Protein AF-R4WFC3-F1 (afdb_monomer_lite)

pLDDT: mean 73.86, std 23.55, range [26.69, 98.44]

Radius of gyration: 25.38 Å; chains: 1; bounding box: 61×67×55 Å

Organism: NCBI:txid758793

Structure (mmCIF, N/CA/C/O backbone):
data_AF-R4WFC3-F1
#
_entry.id   AF-R4WFC3-F1
#
loop_
_atom_site.group_PDB
_atom_site.id
_atom_site.type_symbol
_atom_site.label_atom_id
_atom_site.label_alt_id
_atom_site.label_comp_id
_atom_site.label_asym_id
_atom_site.label_entity_id
_atom_site.label_seq_id
_atom_site.pdbx_PDB_ins_code
_atom_site.Cartn_x
_atom_site.Cartn_y
_atom_site.Cartn_z
_atom_site.occupancy
_atom_site.B_iso_or_equiv
_atom_site.auth_seq_id
_atom_site.auth_comp_id
_atom_site.auth_asym_id
_atom_site.auth_atom_id
_atom_site.pdbx_PDB_model_num
ATOM 1 N N . MET A 1 1 ? -2.007 26.093 29.625 1.00 33.72 1 MET A N 1
ATOM 2 C CA . MET A 1 1 ? -0.984 26.808 28.826 1.00 33.72 1 MET A CA 1
ATOM 3 C C . MET A 1 1 ? 0.322 26.026 28.865 1.00 33.72 1 MET A C 1
ATOM 5 O O . MET A 1 1 ? 1.099 26.226 29.782 1.00 33.72 1 MET A O 1
ATOM 9 N N . ALA A 1 2 ? 0.517 25.096 27.930 1.00 33.19 2 ALA A N 1
ATOM 10 C CA . ALA A 1 2 ? 1.797 24.444 27.618 1.00 33.19 2 ALA A CA 1
ATOM 11 C C . ALA A 1 2 ? 1.547 23.443 26.477 1.00 33.19 2 ALA A C 1
ATOM 13 O O . ALA A 1 2 ? 1.536 22.239 26.691 1.00 33.19 2 ALA A O 1
ATOM 14 N N . VAL A 1 3 ? 1.249 23.937 25.275 1.00 29.72 3 VAL A N 1
ATOM 15 C CA . VAL A 1 3 ? 1.227 23.116 24.056 1.00 29.72 3 VAL A CA 1
ATOM 16 C C . VAL A 1 3 ? 1.756 24.002 22.938 1.00 29.72 3 VAL A C 1
ATOM 18 O O . VAL A 1 3 ? 1.180 25.053 22.673 1.00 29.72 3 VAL A O 1
ATOM 21 N N . GLY A 1 4 ? 2.869 23.611 22.318 1.00 32.56 4 GLY A N 1
ATOM 22 C CA . GLY A 1 4 ? 3.398 24.305 21.144 1.00 32.56 4 GLY A CA 1
ATOM 23 C C . GLY A 1 4 ? 4.902 24.538 21.176 1.00 32.56 4 GLY A C 1
ATOM 24 O O . GLY A 1 4 ? 5.338 25.683 21.192 1.00 32.56 4 GLY A O 1
ATOM 25 N N . LEU A 1 5 ? 5.708 23.472 21.151 1.00 27.25 5 LEU A N 1
ATOM 26 C CA . LEU A 1 5 ? 7.125 23.615 20.789 1.00 27.25 5 LEU A CA 1
ATOM 27 C C . LEU A 1 5 ? 7.702 22.484 19.921 1.00 27.25 5 LEU A C 1
ATOM 29 O O . LEU A 1 5 ? 8.875 22.541 19.568 1.00 27.25 5 LEU A O 1
ATOM 33 N N . GLU A 1 6 ? 6.900 21.499 19.510 1.00 30.98 6 GLU A N 1
ATOM 34 C CA . GLU A 1 6 ? 7.410 20.325 18.776 1.00 30.98 6 GLU A CA 1
ATOM 35 C C . GLU A 1 6 ? 7.304 20.430 17.247 1.00 30.98 6 GLU A C 1
ATOM 37 O O . GLU A 1 6 ? 7.954 19.682 16.526 1.00 30.98 6 GLU A O 1
ATOM 42 N N . LYS A 1 7 ? 6.585 21.421 16.704 1.00 31.05 7 LYS A N 1
ATOM 43 C CA . LYS A 1 7 ? 6.387 21.567 15.246 1.00 31.05 7 LYS A CA 1
ATOM 44 C C . LYS A 1 7 ? 7.553 22.204 14.469 1.00 31.05 7 LYS A C 1
ATOM 46 O O . LYS A 1 7 ? 7.355 22.637 13.339 1.00 31.05 7 LYS A O 1
ATOM 51 N N . LEU A 1 8 ? 8.760 22.296 15.030 1.00 29.53 8 LEU A N 1
ATOM 52 C CA . LEU A 1 8 ? 9.776 23.217 14.499 1.00 29.53 8 LEU A CA 1
ATOM 53 C C . LEU A 1 8 ? 10.938 22.630 13.694 1.00 29.53 8 LEU A C 1
ATOM 55 O O . LEU A 1 8 ? 11.799 23.402 13.279 1.00 29.53 8 LEU A O 1
ATOM 59 N N . MET A 1 9 ? 11.004 21.325 13.423 1.00 30.44 9 MET A N 1
ATOM 60 C CA . MET A 1 9 ? 12.142 20.782 12.666 1.00 30.44 9 MET A CA 1
ATOM 61 C C . MET A 1 9 ? 11.750 19.707 11.653 1.00 30.44 9 MET A C 1
ATOM 63 O O . MET A 1 9 ? 11.946 18.521 11.882 1.00 30.44 9 MET A O 1
ATOM 67 N N . ALA A 1 10 ? 11.271 20.152 10.490 1.00 31.97 10 ALA A N 1
ATOM 68 C CA . ALA A 1 10 ? 11.225 19.351 9.266 1.00 31.97 10 ALA A CA 1
ATOM 69 C C . ALA A 1 10 ? 11.366 20.243 8.015 1.00 31.97 10 ALA A C 1
ATOM 71 O O . ALA A 1 10 ? 10.469 20.312 7.188 1.00 31.97 10 ALA A O 1
ATOM 72 N N . VAL A 1 11 ? 12.482 20.971 7.893 1.00 31.23 11 VAL A N 1
ATOM 73 C CA . VAL A 1 11 ? 12.937 21.573 6.624 1.00 31.23 11 VAL A CA 1
ATOM 74 C C . VAL A 1 11 ? 14.466 21.510 6.627 1.00 31.23 11 VAL A C 1
ATOM 76 O O . VAL A 1 11 ? 15.094 22.030 7.551 1.00 31.23 11 VAL A O 1
ATOM 79 N N . ARG A 1 12 ? 15.079 20.825 5.655 1.00 35.44 12 ARG A N 1
ATOM 80 C CA . ARG A 1 12 ? 16.541 20.704 5.539 1.00 35.44 12 ARG A CA 1
ATOM 81 C C . ARG A 1 12 ? 16.980 21.005 4.111 1.00 35.44 12 ARG A C 1
ATOM 83 O O . ARG A 1 12 ? 16.767 20.178 3.238 1.00 35.44 12 ARG A O 1
ATOM 90 N N . ASP A 1 13 ? 17.683 22.120 3.943 1.00 30.19 13 ASP A N 1
ATOM 91 C CA . ASP A 1 13 ? 18.588 22.350 2.817 1.00 30.19 13 ASP A CA 1
ATOM 92 C C . ASP A 1 13 ? 20.016 22.420 3.366 1.00 30.19 13 ASP A C 1
ATOM 94 O O . ASP A 1 13 ? 20.302 23.168 4.306 1.00 30.19 13 ASP A O 1
ATOM 98 N N . PHE A 1 14 ? 20.916 21.611 2.806 1.00 30.41 14 PHE A N 1
ATOM 99 C CA . PHE A 1 14 ? 22.334 21.613 3.156 1.00 30.41 14 PHE A CA 1
ATOM 100 C C . PHE A 1 14 ? 23.126 22.337 2.074 1.00 30.41 14 PHE A C 1
ATOM 102 O O . PHE A 1 14 ? 23.016 22.016 0.894 1.00 30.41 14 PHE A O 1
ATOM 109 N N . THR A 1 15 ? 23.992 23.265 2.475 1.00 30.98 15 THR A N 1
ATOM 110 C CA . THR A 1 15 ? 25.021 23.812 1.586 1.00 30.98 15 THR A CA 1
ATOM 111 C C . THR A 1 15 ? 26.387 23.556 2.207 1.00 30.98 15 THR A C 1
ATOM 113 O O . THR A 1 15 ? 26.715 24.095 3.263 1.00 30.98 15 THR A O 1
ATOM 116 N N . LEU A 1 16 ? 27.174 22.693 1.564 1.00 26.69 16 LEU A N 1
ATOM 117 C CA . LEU A 1 16 ? 28.570 22.442 1.908 1.00 26.69 16 LEU A CA 1
ATOM 118 C C . LEU A 1 16 ? 29.436 23.533 1.272 1.00 26.69 16 LEU A C 1
ATOM 120 O O . LEU A 1 16 ? 29.589 23.574 0.056 1.00 26.69 16 LEU A O 1
ATOM 124 N N . CYS A 1 17 ? 30.031 24.396 2.093 1.00 29.53 17 CYS A N 1
ATOM 125 C CA . CYS A 1 17 ? 31.189 25.185 1.681 1.00 29.53 17 CYS A CA 1
ATOM 126 C C . CYS A 1 17 ? 32.449 24.542 2.264 1.00 29.53 17 CYS A C 1
ATOM 128 O O . CYS A 1 17 ? 32.475 24.186 3.442 1.00 29.53 17 CYS A O 1
ATOM 130 N N . GLY A 1 18 ? 33.472 24.369 1.423 1.00 32.25 18 GLY A N 1
ATOM 131 C CA . GLY A 1 18 ? 34.748 23.763 1.799 1.00 32.25 18 GLY A CA 1
ATOM 132 C C . GLY A 1 18 ? 35.385 24.464 3.003 1.00 32.25 18 GLY A C 1
ATOM 133 O O . GLY A 1 18 ? 35.312 25.684 3.128 1.00 32.25 18 GLY A O 1
ATOM 134 N N . VAL A 1 19 ? 36.022 23.658 3.858 1.00 36.91 19 VAL A N 1
ATOM 135 C CA . VAL A 1 19 ? 36.452 23.903 5.251 1.00 36.91 19 VAL A CA 1
ATOM 136 C C . VAL A 1 19 ? 35.336 23.614 6.258 1.00 36.91 19 VAL A C 1
ATOM 138 O O . VAL A 1 19 ? 34.316 24.289 6.245 1.00 36.91 19 VAL A O 1
ATOM 141 N N . ALA A 1 20 ? 35.559 22.623 7.140 1.00 38.53 20 ALA A N 1
ATOM 142 C CA . ALA A 1 20 ? 34.620 22.073 8.130 1.00 38.53 20 ALA A CA 1
ATOM 143 C C . ALA A 1 20 ? 33.911 23.149 8.979 1.00 38.53 20 ALA A C 1
ATOM 145 O O . ALA A 1 20 ? 34.290 23.456 10.109 1.00 38.53 20 ALA A O 1
ATOM 146 N N . ARG A 1 21 ? 32.871 23.750 8.404 1.00 41.62 21 ARG A N 1
ATOM 147 C CA . ARG A 1 21 ? 31.990 24.735 9.016 1.00 41.62 21 ARG A CA 1
ATOM 148 C C . ARG A 1 21 ? 30.575 24.312 8.688 1.00 41.62 21 ARG A C 1
ATOM 150 O O . ARG A 1 21 ? 30.138 24.395 7.545 1.00 41.62 21 ARG A O 1
ATOM 157 N N . TYR A 1 22 ? 29.853 23.889 9.713 1.00 42.72 22 TYR A N 1
ATOM 158 C CA . TYR A 1 22 ? 28.428 23.635 9.596 1.00 42.72 22 TYR A CA 1
ATOM 159 C C . TYR A 1 22 ? 27.701 24.939 9.927 1.00 42.72 22 TYR A C 1
ATOM 161 O O . TYR A 1 22 ? 27.743 25.416 11.066 1.00 42.72 22 TYR A O 1
ATOM 169 N N . SER A 1 23 ? 27.080 25.551 8.917 1.00 42.25 23 SER A N 1
ATOM 170 C CA . SER A 1 23 ? 26.147 26.659 9.121 1.00 42.25 23 SER A CA 1
ATOM 171 C C . SER A 1 23 ? 24.737 26.154 8.883 1.00 42.25 23 SER A C 1
ATOM 173 O O . SER A 1 23 ? 24.437 25.626 7.817 1.00 42.25 23 SER A O 1
ATOM 175 N N . PHE A 1 24 ? 23.879 26.323 9.882 1.00 52.53 24 PHE A N 1
ATOM 176 C CA . PHE A 1 24 ? 22.459 26.038 9.771 1.00 52.53 24 PHE A CA 1
ATOM 177 C C . PHE A 1 24 ? 21.681 27.349 9.788 1.00 52.53 24 PHE A C 1
ATOM 179 O O . PHE A 1 24 ? 21.943 28.237 10.608 1.00 52.53 24 PHE A O 1
ATOM 186 N N . SER A 1 25 ? 20.712 27.463 8.885 1.00 42.09 25 SER A N 1
ATOM 187 C CA . SER A 1 25 ? 19.732 28.538 8.890 1.00 42.09 25 SER A CA 1
ATOM 188 C C . SER A 1 25 ? 18.347 27.915 8.851 1.00 42.09 25 SER A C 1
ATOM 190 O O . SER A 1 25 ? 18.051 27.138 7.951 1.00 42.09 25 SER A O 1
ATOM 192 N N . THR A 1 26 ? 17.509 28.253 9.828 1.00 47.97 26 THR A N 1
ATOM 193 C CA . THR A 1 26 ? 16.095 27.868 9.820 1.00 47.97 26 THR A CA 1
ATOM 194 C C . THR A 1 26 ? 15.214 29.098 9.870 1.00 47.97 26 THR A C 1
ATOM 196 O O . THR A 1 26 ? 15.545 30.094 10.530 1.00 47.97 26 THR A O 1
ATOM 199 N N . ARG A 1 27 ? 14.091 29.024 9.155 1.00 42.22 27 ARG A N 1
ATOM 200 C CA . ARG A 1 27 ? 12.987 29.967 9.287 1.00 42.22 27 ARG A CA 1
ATOM 201 C C . ARG A 1 27 ? 12.001 29.368 10.272 1.00 42.22 27 ARG A C 1
ATOM 203 O O . ARG A 1 27 ? 11.447 28.300 10.038 1.00 42.22 27 ARG A O 1
ATOM 210 N N . ILE A 1 28 ? 11.811 30.063 11.381 1.00 48.41 28 ILE A N 1
ATOM 211 C CA . ILE A 1 28 ? 10.840 29.667 12.393 1.00 48.41 28 ILE A CA 1
ATOM 212 C C . ILE A 1 28 ? 9.463 30.173 11.955 1.00 48.41 28 ILE A C 1
ATOM 214 O O . ILE A 1 28 ? 9.345 31.324 11.529 1.00 48.41 28 ILE A O 1
ATOM 218 N N . ALA A 1 29 ? 8.448 29.306 12.029 1.00 35.97 29 ALA A N 1
ATOM 219 C CA . ALA A 1 29 ? 7.065 29.657 11.720 1.00 35.97 29 ALA A CA 1
ATOM 220 C C . ALA A 1 29 ? 6.595 30.858 12.571 1.00 35.97 29 ALA A C 1
ATOM 222 O O . ALA A 1 29 ? 7.018 30.992 13.724 1.00 35.97 29 ALA A O 1
ATOM 223 N N . PRO A 1 30 ? 5.749 31.743 12.017 1.00 37.53 30 PRO A N 1
ATOM 224 C CA . PRO A 1 30 ? 5.327 32.968 12.685 1.00 37.53 30 PRO A CA 1
ATOM 225 C C . PRO A 1 30 ? 4.577 32.662 13.987 1.00 37.53 30 PRO A C 1
ATOM 227 O O . PRO A 1 30 ? 3.681 31.820 14.030 1.00 37.53 30 PRO A O 1
ATOM 230 N N . PHE A 1 31 ? 4.929 33.391 15.042 1.00 37.31 31 PHE A N 1
ATOM 231 C CA . PHE A 1 31 ? 4.110 33.498 16.242 1.00 37.31 31 PHE A CA 1
ATOM 232 C C . PHE A 1 31 ? 3.053 34.576 15.985 1.00 37.31 31 PHE A C 1
ATOM 234 O O . PHE A 1 31 ? 3.408 35.721 15.708 1.00 37.31 31 PHE A O 1
ATOM 241 N N . VAL A 1 32 ? 1.770 34.212 16.022 1.00 35.44 32 VAL A N 1
ATOM 242 C CA . VAL A 1 32 ? 0.672 35.173 15.864 1.00 35.44 32 VAL A CA 1
ATOM 243 C C . VAL A 1 32 ? 0.397 35.805 17.224 1.00 35.44 32 VAL A C 1
ATOM 245 O O . VAL A 1 32 ? -0.304 35.237 18.056 1.00 35.44 32 VAL A O 1
ATOM 248 N N . ALA A 1 33 ? 0.968 36.982 17.438 1.00 39.88 33 ALA A N 1
ATOM 249 C CA . ALA A 1 33 ? 0.464 37.960 18.389 1.00 39.88 33 ALA A CA 1
ATOM 250 C C . ALA A 1 33 ? 0.312 39.269 17.605 1.00 39.88 33 ALA A C 1
ATOM 252 O O . ALA A 1 33 ? 1.299 39.773 17.079 1.00 39.88 33 ALA A O 1
ATOM 253 N N . ASP A 1 34 ? -0.931 39.732 17.458 1.00 39.66 34 ASP A N 1
ATOM 254 C CA . ASP A 1 34 ? -1.349 40.944 16.736 1.00 39.66 34 ASP A CA 1
ATOM 255 C C . ASP A 1 34 ? -1.007 41.022 15.240 1.00 39.66 34 ASP A C 1
ATOM 257 O O . ASP A 1 34 ? -0.006 41.612 14.844 1.00 39.66 34 ASP A O 1
ATOM 261 N N . THR A 1 35 ? -1.895 40.445 14.411 1.00 38.72 35 THR A N 1
ATOM 262 C CA . THR A 1 35 ? -2.184 40.717 12.971 1.00 38.72 35 THR A CA 1
ATOM 263 C C . THR A 1 35 ? -1.034 41.023 11.992 1.00 38.72 35 THR A C 1
ATOM 265 O O . THR A 1 35 ? -1.283 41.385 10.845 1.00 38.72 35 THR A O 1
ATOM 268 N N . THR A 1 36 ? 0.221 40.800 12.368 1.00 36.53 36 THR A N 1
ATOM 269 C CA . THR A 1 36 ? 1.403 41.149 11.581 1.00 36.53 36 THR A CA 1
ATOM 270 C C . THR A 1 36 ? 2.365 39.969 11.601 1.00 36.53 36 THR A C 1
ATOM 272 O O . THR A 1 36 ? 2.916 39.608 12.641 1.00 36.53 36 THR A O 1
ATOM 275 N N . LEU A 1 37 ? 2.570 39.325 10.448 1.00 37.50 37 LEU A N 1
ATOM 276 C CA . LEU A 1 37 ? 3.525 38.223 10.344 1.00 37.50 37 LEU A CA 1
ATOM 277 C C . LEU A 1 37 ? 4.961 38.753 10.401 1.00 37.50 37 LEU A C 1
ATOM 279 O O . LEU A 1 37 ? 5.448 39.389 9.464 1.00 37.50 37 LEU A O 1
ATOM 283 N N . HIS A 1 38 ? 5.678 38.409 11.467 1.00 44.34 38 HIS A N 1
ATOM 284 C CA . HIS A 1 38 ? 7.123 38.589 11.543 1.00 44.34 38 HIS A CA 1
ATOM 285 C C . HIS A 1 38 ? 7.837 37.254 11.323 1.00 44.34 38 HIS A C 1
ATOM 287 O O . HIS A 1 38 ? 7.629 36.289 12.056 1.00 44.34 38 HIS A O 1
ATOM 293 N N . TYR A 1 39 ? 8.717 37.211 10.322 1.00 41.94 39 TYR A N 1
ATOM 294 C CA . TYR A 1 39 ? 9.610 36.080 10.087 1.00 41.94 39 TYR A CA 1
ATOM 295 C C . TYR A 1 39 ? 10.965 36.333 10.745 1.00 41.94 39 TYR A C 1
ATOM 297 O O . TYR A 1 39 ? 11.533 37.422 10.624 1.00 41.94 39 TYR A O 1
ATOM 305 N N . PHE A 1 40 ? 11.515 35.303 11.387 1.00 51.12 40 PHE A N 1
ATOM 306 C CA . PHE A 1 40 ? 12.854 35.340 11.965 1.00 51.12 40 PHE A CA 1
ATOM 307 C C . PHE A 1 40 ? 13.758 34.324 11.278 1.00 51.12 40 PHE A C 1
ATOM 309 O O . PHE A 1 40 ? 13.357 33.194 10.996 1.00 51.12 40 PHE A O 1
ATOM 316 N N . VAL A 1 41 ? 15.003 34.736 11.042 1.00 51.22 41 VAL A N 1
ATOM 317 C CA . VAL A 1 41 ? 16.069 33.856 10.569 1.00 51.22 41 VAL A CA 1
ATOM 318 C C . VAL A 1 41 ? 17.062 33.699 11.708 1.00 51.22 41 VAL A C 1
ATOM 320 O O . VAL A 1 41 ? 17.716 34.666 12.108 1.00 51.22 41 VAL A O 1
ATOM 323 N N . ILE A 1 42 ? 17.165 32.483 12.238 1.00 52.69 42 ILE A N 1
ATOM 324 C CA . ILE A 1 42 ? 18.200 32.137 13.211 1.00 52.69 42 ILE A CA 1
ATOM 325 C C . ILE A 1 42 ? 19.331 31.455 12.454 1.00 52.69 42 ILE A C 1
ATOM 327 O O . ILE A 1 42 ? 19.102 30.489 11.722 1.00 52.69 42 ILE A O 1
ATOM 331 N N . ARG A 1 43 ? 20.554 31.969 12.627 1.00 56.94 43 ARG A N 1
ATOM 332 C CA . ARG A 1 43 ? 21.767 31.335 12.110 1.00 56.94 43 ARG A CA 1
ATOM 333 C C . ARG A 1 43 ? 22.563 30.763 13.272 1.00 56.94 43 ARG A C 1
ATOM 335 O O . ARG A 1 43 ? 22.990 31.506 14.158 1.00 56.94 43 ARG A O 1
ATOM 342 N N . ILE A 1 44 ? 22.771 29.452 13.244 1.00 54.66 44 ILE A N 1
ATOM 343 C CA . ILE A 1 44 ? 23.592 28.736 14.223 1.00 54.66 44 ILE A CA 1
ATOM 344 C C . ILE A 1 44 ? 24.849 28.271 13.499 1.00 54.66 44 ILE A C 1
ATOM 346 O O . ILE A 1 44 ? 24.771 27.656 12.434 1.00 54.66 44 ILE A O 1
ATOM 350 N N . THR A 1 45 ? 26.010 28.623 14.044 1.00 57.59 45 THR A N 1
ATOM 351 C CA . THR A 1 45 ? 27.307 28.248 13.471 1.00 57.59 45 THR A CA 1
ATOM 352 C C . THR A 1 45 ? 28.089 27.448 14.498 1.00 57.59 45 THR A C 1
ATOM 354 O O . THR A 1 45 ? 28.280 27.912 15.624 1.00 57.59 45 THR A O 1
ATOM 357 N N . PHE A 1 46 ? 28.539 26.263 14.090 1.00 51.88 46 PHE A N 1
ATOM 358 C CA . PHE A 1 46 ? 29.386 25.393 14.897 1.00 51.88 46 PHE A CA 1
ATOM 359 C C . PHE A 1 46 ? 30.835 25.543 14.444 1.00 51.88 46 PHE A C 1
ATOM 361 O O . PHE A 1 46 ? 31.152 25.356 13.265 1.00 51.88 46 PHE A O 1
ATOM 368 N N . ARG A 1 47 ? 31.716 25.881 15.384 1.00 58.47 47 ARG A N 1
ATOM 369 C CA . ARG A 1 47 ? 33.171 25.793 15.223 1.00 58.47 47 ARG A CA 1
ATOM 370 C C . ARG A 1 47 ? 33.688 24.876 16.327 1.00 58.47 47 ARG A C 1
ATOM 372 O O . ARG A 1 47 ? 33.052 24.811 17.365 1.00 58.47 47 ARG A O 1
ATOM 379 N N . SER A 1 48 ? 34.782 24.155 16.094 1.00 54.34 48 SER A N 1
ATOM 380 C CA . SER A 1 48 ? 35.261 22.962 16.830 1.00 54.34 48 SER A CA 1
ATOM 381 C C . SER A 1 48 ? 35.269 22.980 18.373 1.00 54.34 48 SER A C 1
ATOM 383 O O . SER A 1 48 ? 35.495 21.935 18.970 1.00 54.34 48 SER A O 1
ATOM 385 N N . SER A 1 49 ? 34.999 24.105 19.029 1.00 49.12 49 SER A N 1
ATOM 386 C CA . SER A 1 49 ? 34.829 24.221 20.481 1.00 49.12 49 SER A CA 1
ATOM 387 C C . SER A 1 49 ? 33.735 25.210 20.919 1.00 49.12 49 SER A C 1
ATOM 389 O O . SER A 1 49 ? 33.477 25.310 22.112 1.00 49.12 49 SER A O 1
ATOM 391 N N . ASP A 1 50 ? 33.059 25.902 19.991 1.00 54.44 50 ASP A N 1
ATOM 392 C CA . ASP A 1 50 ? 32.130 26.998 20.292 1.00 54.44 50 ASP A CA 1
ATOM 393 C C . ASP A 1 50 ? 30.851 26.960 19.442 1.00 54.44 50 ASP A C 1
ATOM 395 O O . ASP A 1 50 ? 30.867 26.717 18.229 1.00 54.44 50 ASP A O 1
ATOM 399 N N . VAL A 1 51 ? 29.727 27.295 20.083 1.00 57.78 51 VAL A N 1
ATOM 400 C CA . VAL A 1 51 ? 28.426 27.497 19.433 1.00 57.78 51 VAL A CA 1
ATOM 401 C C . VAL A 1 51 ? 28.092 28.983 19.455 1.00 57.78 51 VAL A C 1
ATOM 403 O O . VAL A 1 51 ? 27.885 29.563 20.517 1.00 57.78 51 VAL A O 1
ATOM 406 N N . THR A 1 52 ? 27.998 29.606 18.277 1.00 61.84 52 THR A N 1
ATOM 407 C CA . THR A 1 52 ? 27.545 31.001 18.153 1.00 61.84 52 THR A CA 1
ATOM 408 C C . THR A 1 52 ? 26.159 31.052 17.514 1.00 61.84 52 THR A C 1
ATOM 410 O O . THR A 1 52 ? 25.956 30.542 16.410 1.00 61.84 52 THR A O 1
ATOM 413 N N . ILE A 1 53 ? 25.213 31.712 18.187 1.00 59.12 53 ILE A N 1
ATOM 414 C CA . ILE A 1 53 ? 23.854 31.962 17.688 1.00 59.12 53 ILE A CA 1
ATOM 415 C C . ILE A 1 53 ? 23.736 33.452 17.359 1.00 59.12 53 ILE A C 1
ATOM 417 O O . ILE A 1 53 ? 23.938 34.296 18.231 1.00 59.12 53 ILE A O 1
ATOM 421 N N . ARG A 1 54 ? 23.403 33.791 16.107 1.00 61.50 54 ARG A N 1
ATOM 422 C CA . ARG A 1 54 ? 23.076 35.171 15.708 1.00 61.50 54 ARG A CA 1
ATOM 423 C C . ARG A 1 54 ? 21.639 35.247 15.201 1.00 61.50 54 ARG A C 1
ATOM 425 O O . ARG A 1 54 ? 21.251 34.496 14.306 1.00 61.50 54 ARG A O 1
ATOM 432 N N . CYS A 1 55 ? 20.879 36.194 15.744 1.00 56.28 55 CYS A N 1
ATOM 433 C CA . CYS A 1 55 ? 19.552 36.563 15.252 1.00 56.28 55 CYS A CA 1
ATOM 434 C C . CYS A 1 55 ? 19.667 37.818 14.382 1.00 56.28 55 CYS A C 1
ATOM 436 O O . CYS A 1 55 ? 20.336 38.777 14.762 1.00 56.28 55 CYS A O 1
ATOM 438 N N . SER A 1 56 ? 19.017 37.819 13.219 1.00 51.22 56 SER A N 1
ATOM 439 C CA . SER A 1 56 ? 19.162 38.877 12.209 1.00 51.22 56 SER A CA 1
ATOM 440 C C . SER A 1 56 ? 18.413 40.184 12.513 1.00 51.22 56 SER A C 1
ATOM 442 O O . SER A 1 56 ? 18.603 41.156 11.786 1.00 51.22 56 SER A O 1
ATOM 444 N N . ARG A 1 57 ? 17.601 40.262 13.581 1.00 52.09 57 ARG A N 1
ATOM 445 C CA . ARG A 1 57 ? 16.952 41.509 14.034 1.00 52.09 57 ARG A CA 1
ATOM 446 C C . ARG A 1 57 ? 16.946 41.638 15.566 1.00 52.09 57 ARG A C 1
ATOM 448 O O . ARG A 1 57 ? 16.716 40.639 16.251 1.00 52.09 57 ARG A O 1
ATOM 455 N N . PRO A 1 58 ? 17.174 42.842 16.127 1.00 43.88 58 PRO A N 1
ATOM 456 C CA . PRO A 1 58 ? 17.139 43.059 17.567 1.00 43.88 58 PRO A CA 1
ATOM 457 C C . PRO A 1 58 ? 15.702 43.002 18.102 1.00 43.88 58 PRO A C 1
ATOM 459 O O . PRO A 1 58 ? 14.850 43.813 17.759 1.00 43.88 58 PRO A O 1
ATOM 462 N N . PHE A 1 59 ? 15.456 42.046 18.994 1.00 42.44 59 PHE A N 1
ATOM 463 C CA . PHE A 1 59 ? 14.234 41.944 19.794 1.00 42.44 59 PHE A CA 1
ATOM 464 C C . PHE A 1 59 ? 14.221 43.076 20.846 1.00 42.44 59 PHE A C 1
ATOM 466 O O . PHE A 1 59 ? 15.190 43.201 21.601 1.00 42.44 59 PHE A O 1
ATOM 473 N N . ARG A 1 60 ? 13.173 43.906 20.932 1.00 46.00 60 ARG A N 1
ATOM 474 C CA . ARG A 1 60 ? 12.915 44.780 22.099 1.00 46.00 60 ARG A CA 1
ATOM 475 C C . ARG A 1 60 ? 11.847 44.108 22.961 1.00 46.00 60 ARG A C 1
ATOM 477 O O . ARG A 1 60 ? 10.670 44.393 22.823 1.00 46.00 60 ARG A O 1
ATOM 484 N N . HIS A 1 61 ? 12.261 43.173 23.812 1.00 46.06 61 HIS A N 1
ATOM 485 C CA . HIS A 1 61 ? 11.400 42.595 24.846 1.00 46.06 61 HIS A CA 1
ATOM 486 C C . HIS A 1 61 ? 12.255 42.258 26.081 1.00 46.06 61 HIS A C 1
ATOM 488 O O . HIS A 1 61 ? 13.373 41.754 25.906 1.00 46.06 61 HIS A O 1
ATOM 494 N N . PRO A 1 62 ? 11.776 42.511 27.313 1.00 40.28 62 PRO A N 1
ATOM 495 C CA . PRO A 1 62 ? 12.591 42.459 28.535 1.00 40.28 62 PRO A CA 1
ATOM 496 C C . PRO A 1 62 ? 13.028 41.058 29.019 1.00 40.28 62 PRO A C 1
ATOM 498 O O . PRO A 1 62 ? 13.661 40.950 30.061 1.00 40.28 62 PRO A O 1
ATOM 501 N N . SER A 1 63 ? 12.776 39.971 28.280 1.00 49.88 63 SER A N 1
ATOM 502 C CA . SER A 1 63 ? 13.021 38.589 28.750 1.00 49.88 63 SER A CA 1
ATOM 503 C C . SER A 1 63 ? 14.123 37.814 28.004 1.00 49.88 63 SER A C 1
ATOM 505 O O . SER A 1 63 ? 14.179 36.584 28.077 1.00 49.88 63 SER A O 1
ATOM 507 N N . LYS A 1 64 ? 15.050 38.504 27.319 1.00 49.97 64 LYS A N 1
ATOM 508 C CA . LYS A 1 64 ? 16.146 37.881 26.533 1.00 49.97 64 LYS A CA 1
ATOM 509 C C . LYS A 1 64 ? 16.972 36.842 27.302 1.00 49.97 64 LYS A C 1
ATOM 511 O O . LYS A 1 64 ? 17.381 35.838 26.721 1.00 49.97 64 LYS A O 1
ATOM 516 N N . HIS A 1 65 ? 17.199 37.056 28.598 1.00 52.38 65 HIS A N 1
ATOM 517 C CA . HIS A 1 65 ? 18.016 36.153 29.412 1.00 52.38 65 HIS A CA 1
ATOM 518 C C . HIS A 1 65 ? 17.329 34.815 29.726 1.00 52.38 65 HIS A C 1
ATOM 520 O O . HIS A 1 65 ? 18.006 33.788 29.786 1.00 52.38 65 HIS A O 1
ATOM 526 N N . ALA A 1 66 ? 15.999 34.791 29.861 1.00 53.09 66 ALA A N 1
ATOM 527 C CA . ALA A 1 66 ? 15.266 33.574 30.213 1.00 53.09 66 ALA A CA 1
ATOM 528 C C . ALA A 1 66 ? 15.220 32.572 29.046 1.00 53.09 66 ALA A C 1
ATOM 530 O O . ALA A 1 66 ? 15.459 31.379 29.236 1.00 53.09 66 ALA A O 1
ATOM 531 N N . PHE A 1 67 ? 14.999 33.062 27.821 1.00 55.09 67 PHE A N 1
ATOM 532 C CA . PHE A 1 67 ? 14.909 32.218 26.626 1.00 55.09 67 PHE A CA 1
ATOM 533 C C . PHE A 1 67 ? 16.263 31.599 26.235 1.00 55.09 67 PHE A C 1
ATOM 535 O O . PHE A 1 67 ? 16.351 30.397 25.980 1.00 55.09 67 PHE A O 1
ATOM 542 N N . ALA A 1 68 ? 17.342 32.392 26.259 1.00 53.22 68 ALA A N 1
ATOM 543 C CA . ALA A 1 68 ? 18.686 31.903 25.942 1.00 53.22 68 ALA A CA 1
ATOM 544 C C . ALA A 1 68 ? 19.190 30.869 26.971 1.00 53.22 68 ALA A C 1
ATOM 546 O O . ALA A 1 68 ? 19.759 29.845 26.592 1.00 53.22 68 ALA A O 1
ATOM 547 N N . SER A 1 69 ? 18.919 31.091 28.263 1.00 52.69 69 SER A N 1
ATOM 548 C CA . SER A 1 69 ? 19.278 30.166 29.350 1.00 52.69 69 SER A CA 1
ATOM 549 C C . SER A 1 69 ? 18.574 28.807 29.226 1.00 52.69 69 SER A C 1
A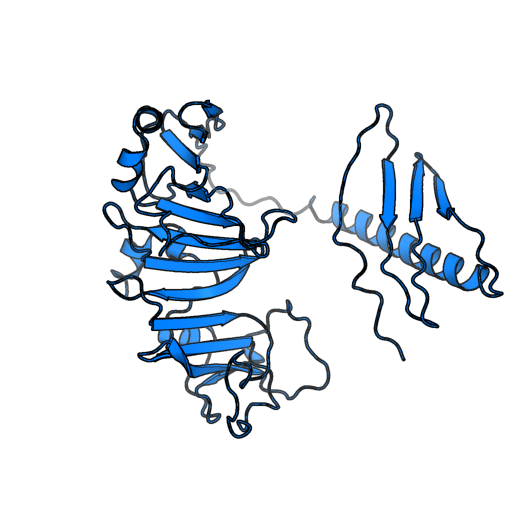TOM 551 O O . SER A 1 69 ? 19.195 27.757 29.418 1.00 52.69 69 SER A O 1
ATOM 553 N N . HIS A 1 70 ? 17.296 28.802 28.834 1.00 56.78 70 HIS A N 1
ATOM 554 C CA . HIS A 1 70 ? 16.514 27.574 28.674 1.00 56.78 70 HIS A CA 1
ATOM 555 C C . HIS A 1 70 ? 16.992 26.716 27.485 1.00 56.78 70 HIS A C 1
ATOM 557 O O . HIS A 1 70 ? 17.104 25.494 27.598 1.00 56.78 70 HIS A O 1
ATOM 563 N N . LEU A 1 71 ? 17.347 27.347 26.360 1.00 52.09 71 LEU A N 1
ATOM 564 C CA . LEU A 1 71 ? 17.896 26.667 25.177 1.00 52.09 71 LEU A CA 1
ATOM 565 C C . LEU A 1 71 ? 19.259 26.008 25.454 1.00 52.09 71 LEU A C 1
ATOM 567 O O . LEU A 1 71 ? 19.471 24.847 25.099 1.00 52.09 71 LEU A O 1
ATOM 571 N N . LEU A 1 72 ? 20.156 26.711 26.152 1.00 53.78 72 LEU A N 1
ATOM 572 C CA . LEU A 1 72 ? 21.482 26.200 26.520 1.00 53.78 72 LEU A CA 1
ATOM 573 C C . LEU A 1 72 ? 21.419 25.019 27.504 1.00 53.78 72 LEU A C 1
ATOM 575 O O . LEU A 1 72 ? 22.198 24.071 27.372 1.00 53.78 72 LEU A O 1
ATOM 579 N N . LYS A 1 73 ? 20.479 25.033 28.463 1.00 51.41 73 LYS A N 1
ATOM 580 C CA . LYS A 1 73 ? 20.275 23.913 29.401 1.00 51.41 73 LYS A CA 1
ATOM 581 C C . LYS A 1 73 ? 19.784 22.648 28.704 1.00 51.41 73 LYS A C 1
ATOM 583 O O . LYS A 1 73 ? 20.265 21.562 29.026 1.00 51.41 73 LYS A O 1
ATOM 588 N N . ASN A 1 74 ? 18.881 22.780 27.732 1.00 51.38 74 ASN A N 1
ATOM 589 C CA . ASN A 1 74 ? 18.389 21.624 26.992 1.00 51.38 74 ASN A CA 1
ATOM 590 C C . ASN A 1 74 ? 19.484 21.032 26.097 1.00 51.38 74 ASN A C 1
ATOM 592 O O . ASN A 1 74 ? 19.707 19.829 26.164 1.00 51.38 74 ASN A O 1
ATOM 596 N N . MET A 1 75 ? 20.258 21.840 25.363 1.00 50.72 75 MET A N 1
ATOM 597 C CA . MET A 1 75 ? 21.312 21.323 24.470 1.00 50.72 75 MET A CA 1
ATOM 598 C C . MET A 1 75 ? 22.421 20.527 25.183 1.00 50.72 75 MET A C 1
ATOM 600 O O . MET A 1 75 ? 22.907 19.542 24.626 1.00 50.72 75 MET A O 1
ATOM 604 N N . LYS A 1 76 ? 22.789 20.885 26.424 1.00 47.75 76 LYS A N 1
ATOM 605 C CA . LYS A 1 76 ? 23.779 20.118 27.207 1.00 47.75 76 LYS A CA 1
ATOM 606 C C . LYS A 1 76 ? 23.300 18.704 27.556 1.00 47.75 76 LYS A C 1
ATOM 608 O O . LYS A 1 76 ? 24.116 17.790 27.533 1.00 47.75 76 LYS A O 1
ATOM 613 N N . ARG A 1 77 ? 21.998 18.506 27.809 1.00 53.44 77 ARG A N 1
ATOM 614 C CA . ARG A 1 77 ? 21.416 17.179 28.100 1.00 53.44 77 ARG A CA 1
ATOM 615 C C . ARG A 1 77 ? 21.443 16.246 26.882 1.00 53.44 77 ARG A C 1
ATOM 617 O O . ARG A 1 77 ? 21.632 15.044 27.038 1.00 53.44 77 ARG A O 1
ATOM 624 N N . TRP A 1 78 ? 21.334 16.796 25.671 1.00 50.38 78 TRP A N 1
ATOM 625 C CA . TRP A 1 78 ? 21.370 16.011 24.430 1.00 50.38 78 TRP A CA 1
ATOM 626 C C . TRP A 1 78 ? 22.780 15.540 24.047 1.00 50.38 78 TRP A C 1
ATOM 628 O O . TRP A 1 78 ? 22.923 14.440 23.525 1.00 50.38 78 TRP A O 1
ATOM 638 N N . HIS A 1 79 ? 23.832 16.310 24.352 1.00 48.16 79 HIS A N 1
ATOM 639 C CA . HIS A 1 79 ? 25.217 15.858 24.133 1.00 48.16 79 HIS A CA 1
ATOM 640 C C . HIS A 1 79 ? 25.595 14.660 25.019 1.00 48.16 79 HIS A C 1
ATOM 642 O O . HIS A 1 79 ? 26.311 13.768 24.569 1.00 48.16 79 HIS A O 1
ATOM 648 N N . THR A 1 80 ? 25.081 14.592 26.251 1.00 50.56 80 THR A N 1
ATOM 649 C CA . THR A 1 80 ? 25.344 13.464 27.161 1.00 50.56 80 THR A CA 1
ATOM 650 C C . THR A 1 80 ? 24.629 12.185 26.710 1.00 50.56 80 THR A C 1
ATOM 652 O O . THR A 1 80 ? 25.217 11.108 26.757 1.00 50.56 80 THR A O 1
ATOM 655 N N . ALA A 1 81 ? 23.399 12.299 26.195 1.00 45.94 81 ALA A N 1
ATOM 656 C CA . ALA A 1 81 ? 22.653 11.166 25.637 1.00 45.94 81 ALA A CA 1
ATOM 657 C C . ALA A 1 81 ? 23.307 10.592 24.363 1.00 45.94 81 ALA A C 1
ATOM 659 O O . ALA A 1 81 ? 23.313 9.377 24.148 1.00 45.94 81 ALA A O 1
ATOM 660 N N . LEU A 1 82 ? 23.920 11.452 23.541 1.00 43.88 82 LEU A N 1
ATOM 661 C CA . LEU A 1 82 ? 24.590 11.034 22.309 1.00 43.88 82 LEU A CA 1
ATOM 662 C C . LEU A 1 82 ? 25.889 10.249 22.580 1.00 43.88 82 LEU A C 1
ATOM 664 O O . LEU A 1 82 ? 26.191 9.303 21.857 1.00 43.88 82 LEU A O 1
ATOM 668 N N . LEU A 1 83 ? 26.622 10.585 23.649 1.00 43.81 83 LEU A N 1
ATOM 669 C CA . LEU A 1 83 ? 27.849 9.878 24.046 1.00 43.81 83 LEU A CA 1
ATOM 670 C C . LEU A 1 83 ? 27.576 8.509 24.697 1.00 43.81 83 LEU A C 1
ATOM 672 O O . LEU A 1 83 ? 28.329 7.567 24.467 1.00 43.81 83 LEU A O 1
ATOM 676 N N . LEU A 1 84 ? 26.476 8.358 25.443 1.00 41.19 84 LEU A N 1
ATOM 677 C CA . LEU A 1 84 ? 26.084 7.076 26.057 1.00 41.19 84 LEU A CA 1
ATOM 678 C C . LEU A 1 84 ? 25.597 6.036 25.034 1.00 41.19 84 LEU A C 1
ATOM 680 O O . LEU A 1 84 ? 25.773 4.836 25.234 1.00 41.19 84 LEU A O 1
ATOM 684 N N . SER A 1 85 ? 25.055 6.489 23.903 1.00 40.72 85 SER A N 1
ATOM 685 C CA . SER A 1 85 ? 24.573 5.614 22.825 1.00 40.72 85 SER A CA 1
ATOM 686 C C . SER A 1 85 ? 25.718 4.933 22.058 1.00 40.72 85 SER A C 1
ATOM 688 O O . SER A 1 85 ? 25.556 3.827 21.546 1.00 40.72 85 SER A O 1
ATOM 690 N N . ALA A 1 86 ? 26.900 5.559 22.013 1.00 39.31 86 ALA A N 1
ATOM 691 C CA . ALA A 1 86 ? 28.073 5.015 21.328 1.00 39.31 86 ALA A CA 1
ATOM 692 C C . ALA A 1 86 ? 28.762 3.875 22.107 1.00 39.31 86 ALA A C 1
ATOM 694 O O . ALA A 1 86 ? 29.434 3.044 21.502 1.00 39.31 86 ALA A O 1
ATOM 695 N N . ALA A 1 87 ? 28.569 3.788 23.429 1.00 41.84 87 ALA A N 1
ATOM 696 C CA . ALA A 1 87 ? 29.216 2.775 24.269 1.00 41.84 87 ALA A CA 1
ATOM 697 C C . ALA A 1 87 ? 28.506 1.403 24.254 1.00 41.84 87 ALA A C 1
ATOM 699 O O . ALA A 1 87 ? 29.139 0.381 24.512 1.00 41.84 87 ALA A O 1
ATOM 700 N N . PHE A 1 88 ? 27.215 1.344 23.907 1.00 38.94 88 PHE A N 1
ATOM 701 C CA . PHE A 1 88 ? 26.435 0.096 23.951 1.00 38.94 88 PHE A CA 1
ATOM 702 C C . PHE A 1 88 ? 26.623 -0.825 22.734 1.00 38.94 88 PHE A C 1
ATOM 704 O O . PHE A 1 88 ? 26.315 -2.013 22.808 1.00 38.94 88 PHE A O 1
ATOM 711 N N . PHE A 1 89 ? 27.185 -0.327 21.630 1.00 37.91 89 PHE A N 1
ATOM 712 C CA . PHE A 1 89 ? 27.395 -1.130 20.418 1.00 37.91 89 PHE A CA 1
ATOM 713 C C . PHE A 1 89 ? 28.657 -2.013 20.446 1.00 37.91 89 PHE A C 1
ATOM 715 O O . PHE A 1 89 ? 28.857 -2.807 19.530 1.00 37.91 89 PHE A O 1
ATOM 722 N N . ALA A 1 90 ? 29.497 -1.928 21.484 1.00 40.78 90 ALA A N 1
ATOM 723 C CA . ALA A 1 90 ? 30.804 -2.591 21.492 1.00 40.78 90 ALA A CA 1
ATOM 724 C C . ALA A 1 90 ? 30.844 -4.003 22.121 1.00 40.78 90 ALA A C 1
ATOM 726 O O . ALA A 1 90 ? 31.878 -4.657 22.021 1.00 40.78 90 ALA A O 1
ATOM 727 N N . ILE A 1 91 ? 29.774 -4.503 22.763 1.00 44.94 91 ILE A N 1
ATOM 728 C CA . ILE A 1 91 ? 29.872 -5.721 23.613 1.00 44.94 91 ILE A CA 1
ATOM 729 C C . ILE A 1 91 ? 29.010 -6.908 23.137 1.00 44.94 91 ILE A C 1
ATOM 731 O O . ILE A 1 91 ? 29.196 -8.031 23.594 1.00 44.94 91 ILE A O 1
ATOM 735 N N . SER A 1 92 ? 28.128 -6.740 22.152 1.00 43.00 92 SER A N 1
ATOM 736 C CA . SER A 1 92 ? 27.234 -7.829 21.719 1.00 43.00 92 SER A CA 1
ATOM 737 C C . SER A 1 92 ? 27.583 -8.337 20.324 1.00 43.00 92 SER A C 1
ATOM 739 O O . SER A 1 92 ? 26.961 -7.904 19.366 1.00 43.00 92 SER A O 1
ATOM 741 N N . ASN A 1 93 ? 28.573 -9.231 20.196 1.00 37.53 93 ASN A N 1
ATOM 742 C CA . ASN A 1 93 ? 28.726 -10.095 19.011 1.00 37.53 93 ASN A CA 1
ATOM 743 C C . ASN A 1 93 ? 29.665 -11.290 19.274 1.00 37.53 93 ASN A C 1
ATOM 745 O O . ASN A 1 93 ? 30.846 -11.273 18.934 1.00 37.53 93 ASN A O 1
ATOM 749 N N . ARG A 1 94 ? 29.120 -12.373 19.839 1.00 39.84 94 ARG A N 1
ATOM 750 C CA . ARG A 1 94 ? 29.646 -13.737 19.659 1.00 39.84 94 ARG A CA 1
ATOM 751 C C . ARG A 1 94 ? 28.482 -14.716 19.591 1.00 39.84 94 ARG A C 1
ATOM 753 O O . ARG A 1 94 ? 27.969 -15.151 20.613 1.00 39.84 94 ARG A O 1
ATOM 760 N N . SER A 1 95 ? 28.072 -15.064 18.378 1.00 42.59 95 SER A N 1
ATOM 761 C CA . SER A 1 95 ? 27.384 -16.321 18.069 1.00 42.59 95 SER A CA 1
ATOM 762 C C . SER A 1 95 ? 27.567 -16.594 16.581 1.00 42.59 95 SER A C 1
ATOM 764 O O . SER A 1 95 ? 27.173 -15.792 15.737 1.00 42.59 95 SER A O 1
ATOM 766 N N . GLY A 1 96 ? 28.267 -17.687 16.281 1.00 46.38 96 GLY A N 1
ATOM 767 C CA . GLY A 1 96 ? 28.611 -18.097 14.928 1.00 46.38 96 GLY A CA 1
ATOM 768 C C . GLY A 1 96 ? 27.387 -18.608 14.182 1.00 46.38 96 GLY A C 1
ATOM 769 O O . GLY A 1 96 ? 26.859 -19.668 14.499 1.00 46.38 96 GLY A O 1
ATOM 770 N N . ALA A 1 97 ? 26.980 -17.868 13.160 1.00 39.72 97 ALA A N 1
ATOM 771 C CA . ALA A 1 97 ? 26.221 -18.396 12.041 1.00 39.72 97 ALA A CA 1
ATOM 772 C C . ALA A 1 97 ? 27.156 -18.391 10.829 1.00 39.72 97 ALA A C 1
ATOM 774 O O . ALA A 1 97 ? 27.836 -17.396 10.577 1.00 39.72 97 ALA A O 1
ATOM 775 N N . ALA A 1 98 ? 27.229 -19.512 10.113 1.00 40.12 98 ALA A N 1
ATOM 776 C CA . ALA A 1 98 ? 28.018 -19.634 8.897 1.00 40.12 98 ALA A CA 1
ATOM 777 C C . ALA A 1 98 ? 27.563 -18.576 7.881 1.00 40.12 98 ALA A C 1
ATOM 779 O O . ALA A 1 98 ? 26.471 -18.656 7.317 1.00 40.12 98 ALA A O 1
ATOM 780 N N . THR A 1 99 ? 28.403 -17.566 7.677 1.00 37.81 99 THR A N 1
ATOM 781 C CA . THR A 1 99 ? 28.198 -16.510 6.694 1.00 37.81 99 THR A CA 1
ATOM 782 C C . THR A 1 99 ? 28.280 -17.142 5.312 1.00 37.81 99 THR A C 1
ATOM 784 O O . THR A 1 99 ? 29.368 -17.414 4.809 1.00 37.81 99 THR A O 1
ATOM 787 N N . GLN A 1 100 ? 27.132 -17.385 4.678 1.00 41.47 100 GLN A N 1
ATOM 788 C CA . GLN A 1 100 ? 27.102 -17.506 3.228 1.00 41.47 100 GLN A CA 1
ATOM 789 C C . GLN A 1 100 ? 27.567 -16.156 2.688 1.00 41.47 100 GLN A C 1
ATOM 791 O O . GLN A 1 100 ? 26.822 -15.178 2.689 1.00 41.47 100 GLN A O 1
ATOM 796 N N . THR A 1 101 ? 28.833 -16.080 2.292 1.00 37.72 101 THR A N 1
ATOM 797 C CA . THR A 1 101 ? 29.404 -14.971 1.539 1.00 37.72 101 THR A CA 1
ATOM 798 C C . THR A 1 101 ? 28.760 -14.969 0.159 1.00 37.72 101 THR A C 1
ATOM 800 O O . THR A 1 101 ? 29.344 -15.380 -0.838 1.00 37.72 101 THR A O 1
ATOM 803 N N . SER A 1 102 ? 27.510 -14.509 0.088 1.00 48.03 102 SER A N 1
ATOM 804 C CA . SER A 1 102 ? 26.956 -14.010 -1.157 1.00 48.03 102 SER A CA 1
ATOM 805 C C . SER A 1 102 ? 27.841 -12.838 -1.559 1.00 48.03 102 SER A C 1
ATOM 807 O O . SER A 1 102 ? 27.794 -11.781 -0.929 1.00 48.03 102 SER A O 1
ATOM 809 N N . THR A 1 103 ? 28.692 -13.039 -2.558 1.00 47.97 103 THR A N 1
ATOM 810 C CA . THR A 1 103 ? 29.421 -11.973 -3.238 1.00 47.97 103 THR A CA 1
ATOM 811 C C . THR A 1 103 ? 28.387 -11.018 -3.829 1.00 47.97 103 THR A C 1
ATOM 813 O O . THR A 1 103 ? 27.868 -11.210 -4.930 1.00 47.97 103 THR A O 1
ATOM 816 N N . SER A 1 104 ? 28.002 -10.009 -3.046 1.00 60.91 104 SER A N 1
ATOM 817 C CA . SER A 1 104 ? 27.114 -8.952 -3.498 1.00 60.91 104 SER A CA 1
ATOM 818 C C . SER A 1 104 ? 27.934 -8.041 -4.397 1.00 60.91 104 SER A C 1
ATOM 820 O O . SER A 1 104 ? 28.672 -7.162 -3.959 1.00 60.91 104 SER A O 1
ATOM 822 N N . TYR A 1 105 ? 27.856 -8.290 -5.699 1.00 73.19 105 TYR A N 1
ATOM 823 C CA . TYR A 1 105 ? 28.387 -7.337 -6.656 1.00 73.19 105 TYR A CA 1
ATOM 824 C C . TYR A 1 105 ? 27.651 -6.007 -6.458 1.00 73.19 105 TYR A C 1
ATOM 826 O O . TYR A 1 105 ? 26.413 -6.003 -6.399 1.00 73.19 105 TYR A O 1
ATOM 834 N N . PRO A 1 106 ? 28.382 -4.888 -6.328 1.00 85.56 106 PRO A N 1
ATOM 835 C CA . PRO A 1 106 ? 27.764 -3.591 -6.127 1.00 85.56 106 PRO A CA 1
ATOM 836 C C . PRO A 1 106 ? 26.861 -3.281 -7.318 1.00 85.56 106 PRO A C 1
ATOM 838 O O . PRO A 1 106 ? 27.229 -3.491 -8.477 1.00 85.56 106 PRO A O 1
ATOM 841 N N . ALA A 1 107 ? 25.656 -2.798 -7.032 1.00 92.31 107 ALA A N 1
ATOM 842 C CA . ALA A 1 107 ? 24.736 -2.411 -8.084 1.00 92.31 107 ALA A CA 1
ATOM 843 C C . ALA A 1 107 ? 25.298 -1.199 -8.846 1.00 92.31 107 ALA A C 1
ATOM 845 O O . ALA A 1 107 ? 25.682 -0.193 -8.249 1.00 92.31 107 ALA A O 1
ATOM 846 N N . ARG A 1 108 ? 25.343 -1.298 -10.176 1.00 96.00 108 ARG A N 1
ATOM 847 C CA . ARG A 1 108 ? 25.743 -0.222 -11.082 1.00 96.00 108 ARG A CA 1
ATOM 848 C C . ARG A 1 108 ? 24.521 0.591 -11.488 1.00 96.00 108 ARG A C 1
ATOM 850 O O . ARG A 1 108 ? 23.521 0.028 -11.933 1.00 96.00 108 ARG A O 1
ATOM 857 N N . MET A 1 109 ? 24.640 1.911 -11.425 1.00 97.50 109 MET A N 1
ATOM 858 C CA . MET A 1 109 ? 23.625 2.822 -11.947 1.00 97.50 109 MET A CA 1
ATOM 859 C C . MET A 1 109 ? 23.783 3.004 -13.464 1.00 97.50 109 MET A C 1
ATOM 861 O O . MET A 1 109 ? 24.892 3.197 -13.959 1.00 97.50 109 MET A O 1
ATOM 865 N N . VAL A 1 110 ? 22.677 2.936 -14.201 1.00 96.75 110 VAL A N 1
ATOM 866 C CA . VAL A 1 110 ? 22.593 3.168 -15.649 1.00 96.75 110 VAL A CA 1
ATOM 867 C C . VAL A 1 110 ? 21.530 4.230 -15.893 1.00 96.75 110 VAL A C 1
ATOM 869 O O . VAL A 1 110 ? 20.410 4.098 -15.411 1.00 96.75 110 VAL A O 1
ATOM 872 N N . GLN A 1 111 ? 21.853 5.264 -16.657 1.00 97.25 111 GLN A N 1
ATOM 873 C CA . GLN A 1 111 ? 20.929 6.347 -16.982 1.00 97.25 111 GLN A CA 1
ATOM 874 C C . GLN A 1 111 ? 20.751 6.441 -18.496 1.00 97.25 111 GLN A C 1
ATOM 876 O O . GLN A 1 111 ? 21.694 6.196 -19.247 1.00 97.25 111 GLN A O 1
ATOM 881 N N . SER A 1 112 ? 19.550 6.805 -18.935 1.00 96.31 112 SER A N 1
ATOM 882 C CA . SER A 1 112 ? 19.275 7.200 -20.317 1.00 96.31 112 SER A CA 1
ATOM 883 C C . SER A 1 112 ? 18.461 8.485 -20.331 1.00 96.31 112 SER A C 1
ATOM 885 O O . SER A 1 112 ? 17.710 8.760 -19.395 1.0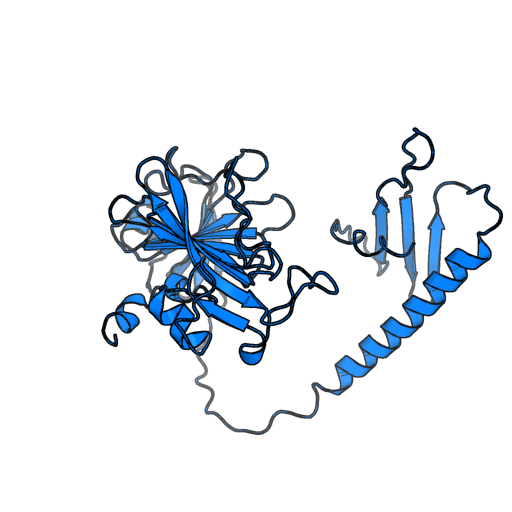0 96.31 112 SER A O 1
ATOM 887 N N . SER A 1 113 ? 18.627 9.275 -21.388 1.00 93.75 113 SER A N 1
ATOM 888 C CA . SER A 1 113 ? 17.783 10.428 -21.707 1.00 93.75 113 SER A CA 1
ATOM 889 C C . SER A 1 113 ? 16.709 10.098 -22.751 1.00 93.75 113 SER A C 1
ATOM 891 O O . SER A 1 113 ? 15.732 10.833 -22.853 1.00 93.75 113 SER A O 1
ATOM 893 N N . HIS A 1 114 ? 16.852 8.989 -23.490 1.00 91.56 114 HIS A N 1
ATOM 894 C CA . HIS A 1 114 ? 15.973 8.607 -24.599 1.00 91.56 114 HIS A CA 1
ATOM 895 C C . HIS A 1 114 ? 15.774 7.072 -24.644 1.00 91.56 114 HIS A C 1
ATOM 897 O O . HIS A 1 114 ? 16.627 6.368 -25.185 1.00 91.56 114 HIS A O 1
ATOM 903 N N . PRO A 1 115 ? 14.678 6.523 -24.082 1.00 90.75 115 PRO A N 1
ATOM 904 C CA . PRO A 1 115 ? 13.736 7.191 -23.182 1.00 90.75 115 PRO A CA 1
ATOM 905 C C . PRO A 1 115 ? 14.390 7.551 -21.830 1.00 90.75 115 PRO A C 1
ATOM 907 O O . PRO A 1 115 ? 15.344 6.888 -21.418 1.00 90.75 115 PRO A O 1
ATOM 910 N N . PRO A 1 116 ? 13.895 8.581 -21.119 1.00 94.12 116 PRO A N 1
ATOM 911 C CA . PRO A 1 116 ? 14.457 9.008 -19.841 1.00 94.12 116 PRO A CA 1
ATOM 912 C C . PRO A 1 116 ? 14.242 7.969 -18.732 1.00 94.12 116 PRO A C 1
ATOM 914 O O . PRO A 1 116 ? 13.102 7.626 -18.415 1.00 94.12 116 PRO A O 1
ATOM 917 N N . TYR A 1 117 ? 15.324 7.500 -18.105 1.00 96.44 117 TYR A N 1
ATOM 918 C CA . TYR A 1 117 ? 15.263 6.623 -16.930 1.00 96.44 117 TYR A CA 1
ATOM 919 C C . TYR A 1 117 ? 16.542 6.650 -16.090 1.00 96.44 117 TYR A C 1
ATOM 921 O O . TYR A 1 117 ? 17.625 6.981 -16.576 1.00 96.44 117 TYR A O 1
ATOM 929 N N . VAL A 1 118 ? 16.423 6.195 -14.840 1.00 97.19 118 VAL A N 1
ATOM 930 C CA . VAL A 1 118 ? 17.557 5.863 -13.965 1.00 97.19 118 VAL A CA 1
ATOM 931 C C . VAL A 1 118 ? 17.365 4.445 -13.429 1.00 97.19 118 VAL A C 1
ATOM 933 O O . VAL A 1 118 ? 16.407 4.172 -12.715 1.00 97.19 118 VAL A O 1
ATOM 936 N N . ALA A 1 119 ? 18.263 3.530 -13.775 1.00 97.50 119 ALA A N 1
ATOM 937 C CA . ALA A 1 119 ? 18.189 2.111 -13.453 1.00 97.50 119 ALA A CA 1
ATOM 938 C C . ALA A 1 119 ? 19.350 1.665 -12.560 1.00 97.50 119 ALA A C 1
ATOM 940 O O . ALA A 1 119 ? 20.460 2.176 -12.661 1.00 97.50 119 ALA A O 1
ATOM 941 N N . SER A 1 120 ? 19.096 0.670 -11.718 1.00 97.50 120 SER A N 1
ATOM 942 C CA . SER A 1 120 ? 20.090 -0.020 -10.900 1.00 97.50 120 SER A CA 1
ATOM 943 C C . SER A 1 120 ? 20.210 -1.460 -11.386 1.00 97.50 120 SER A C 1
ATOM 945 O O . SER A 1 120 ? 19.209 -2.176 -11.469 1.00 97.50 120 SER A O 1
ATOM 947 N N . VAL A 1 121 ? 21.424 -1.873 -11.745 1.00 96.25 121 VAL A N 1
ATOM 948 C CA . VAL A 1 121 ? 21.724 -3.179 -12.339 1.00 96.25 121 VAL A CA 1
ATOM 949 C C . VAL A 1 121 ? 22.770 -3.898 -11.498 1.00 96.25 121 VAL A C 1
ATOM 951 O O . VAL A 1 121 ? 23.846 -3.360 -11.257 1.00 96.25 121 VAL A O 1
ATOM 954 N N . ALA A 1 122 ? 22.503 -5.139 -11.109 1.00 94.62 122 ALA A N 1
ATOM 955 C CA . ALA A 1 122 ? 23.459 -5.995 -10.412 1.00 94.62 122 ALA A CA 1
ATOM 956 C C . ALA A 1 122 ? 23.544 -7.346 -11.126 1.00 94.62 122 ALA A C 1
ATOM 958 O O . ALA A 1 122 ? 22.517 -7.941 -11.447 1.00 94.62 122 ALA A O 1
ATOM 959 N N . ASN A 1 123 ? 24.755 -7.846 -11.390 1.00 92.06 123 ASN A N 1
ATOM 960 C CA . ASN A 1 123 ? 24.968 -9.152 -12.037 1.00 92.06 123 ASN A CA 1
ATOM 961 C C . ASN A 1 123 ? 24.239 -9.314 -13.385 1.00 92.06 123 ASN A C 1
ATOM 963 O O . ASN A 1 123 ? 23.633 -10.352 -13.648 1.00 92.06 123 ASN A O 1
ATOM 967 N N . GLY A 1 124 ? 24.225 -8.259 -14.209 1.00 91.81 124 GLY A N 1
ATOM 968 C CA . GLY A 1 124 ? 23.501 -8.241 -15.488 1.00 91.81 124 GLY A CA 1
ATOM 969 C C . GLY A 1 124 ? 21.970 -8.250 -15.357 1.00 91.81 124 GLY A C 1
ATOM 970 O O . GLY A 1 124 ? 21.267 -8.402 -16.358 1.00 91.81 124 GLY A O 1
ATOM 971 N N . ARG A 1 125 ? 21.437 -8.088 -14.139 1.00 94.81 125 ARG A N 1
ATOM 972 C CA . ARG A 1 125 ? 20.000 -8.058 -13.845 1.00 94.81 125 ARG A CA 1
ATOM 973 C C . ARG A 1 125 ? 19.553 -6.664 -13.449 1.00 94.81 125 ARG A C 1
ATOM 975 O O . ARG A 1 125 ? 20.217 -5.997 -12.659 1.00 94.81 125 ARG A O 1
ATOM 982 N N . LEU A 1 126 ? 18.407 -6.248 -13.967 1.00 96.62 126 LEU A N 1
ATOM 983 C CA . LEU A 1 126 ? 17.727 -5.033 -13.556 1.00 96.62 126 LEU A CA 1
ATOM 984 C C . LEU A 1 126 ? 17.110 -5.240 -12.165 1.00 96.62 126 LEU A C 1
ATOM 986 O O . LEU A 1 126 ? 16.232 -6.078 -11.992 1.00 96.62 126 LEU A O 1
ATOM 990 N N . VAL A 1 127 ? 17.580 -4.480 -11.177 1.00 95.94 127 VAL A N 1
ATOM 991 C CA . VAL A 1 127 ? 17.096 -4.536 -9.786 1.00 95.94 127 VAL A CA 1
ATOM 992 C C . VAL A 1 127 ? 15.964 -3.537 -9.574 1.00 95.94 127 VAL A C 1
ATOM 994 O O . VAL A 1 127 ? 14.934 -3.859 -8.981 1.00 95.94 127 VAL A O 1
ATOM 997 N N . SER A 1 128 ? 16.145 -2.317 -10.079 1.00 97.06 128 SER A N 1
ATOM 998 C CA . SER A 1 128 ? 15.108 -1.289 -10.067 1.00 97.06 128 SER A CA 1
ATOM 999 C C . SER A 1 128 ? 15.287 -0.287 -11.199 1.00 97.06 128 SER A C 1
ATOM 1001 O O . SER A 1 128 ? 16.399 -0.095 -11.684 1.00 97.06 128 SER A O 1
ATOM 1003 N N . ILE A 1 129 ? 14.213 0.399 -11.570 1.00 97.56 129 ILE A N 1
ATOM 1004 C CA . ILE A 1 129 ? 14.214 1.473 -12.562 1.00 97.56 129 ILE A CA 1
ATOM 1005 C C . ILE A 1 129 ? 13.248 2.578 -12.148 1.00 97.56 129 ILE A C 1
ATOM 1007 O O . ILE A 1 129 ? 12.098 2.312 -11.819 1.00 97.56 129 ILE A O 1
ATOM 1011 N N . THR A 1 130 ? 13.711 3.820 -12.163 1.00 96.38 130 THR A N 1
ATOM 1012 C CA . THR A 1 130 ? 12.877 5.005 -11.982 1.00 96.38 130 THR A CA 1
ATOM 1013 C C . THR A 1 130 ? 12.529 5.571 -13.347 1.00 96.38 130 THR A C 1
ATOM 1015 O O . THR A 1 130 ? 13.420 5.846 -14.155 1.00 96.38 130 THR A O 1
ATOM 1018 N N . LEU A 1 131 ? 11.232 5.737 -13.586 1.00 94.69 131 LEU A N 1
ATOM 1019 C CA . LEU A 1 131 ? 10.667 6.194 -14.847 1.00 94.69 131 LEU A CA 1
ATOM 1020 C C . LEU A 1 131 ? 9.811 7.441 -14.617 1.00 94.69 131 LEU A C 1
ATOM 1022 O O . LEU A 1 131 ? 9.060 7.483 -13.639 1.00 94.69 131 LEU A O 1
ATOM 1026 N N . PRO A 1 132 ? 9.876 8.449 -15.502 1.00 90.94 132 PRO A N 1
ATOM 1027 C CA . PRO A 1 132 ? 8.917 9.536 -15.471 1.00 90.94 132 PRO A CA 1
ATOM 1028 C C . PRO A 1 132 ? 7.501 9.024 -15.763 1.00 90.94 132 PRO A C 1
ATOM 1030 O O . PRO A 1 132 ? 7.327 7.926 -16.315 1.00 90.94 132 PRO A O 1
ATOM 1033 N N . PRO A 1 133 ? 6.482 9.829 -15.423 1.00 83.12 133 PRO A N 1
ATOM 1034 C CA . PRO A 1 133 ? 5.108 9.529 -15.786 1.00 83.12 133 PRO A CA 1
ATOM 1035 C C . PRO A 1 133 ? 4.974 9.176 -17.269 1.00 83.12 133 PRO A C 1
ATOM 1037 O O . PRO A 1 133 ? 5.710 9.687 -18.111 1.00 83.12 133 PRO A O 1
ATOM 1040 N N . GLN A 1 134 ? 4.011 8.310 -17.588 1.00 82.38 134 GLN A N 1
ATOM 1041 C CA . GLN A 1 134 ? 3.634 7.914 -18.954 1.00 82.38 134 GLN A CA 1
ATOM 1042 C C . GLN A 1 134 ? 4.605 6.986 -19.712 1.00 82.38 134 GLN A C 1
ATOM 1044 O O . GLN A 1 134 ? 4.213 6.462 -20.755 1.00 82.38 134 GLN A O 1
ATOM 1049 N N . GLN A 1 135 ? 5.815 6.695 -19.208 1.00 88.69 135 GLN A N 1
ATOM 1050 C CA . GLN A 1 135 ? 6.718 5.727 -19.870 1.00 88.69 135 GLN A CA 1
ATOM 1051 C C . GLN A 1 135 ? 6.152 4.300 -19.880 1.00 88.69 135 GLN A C 1
ATOM 1053 O O . GLN A 1 135 ? 6.329 3.559 -20.843 1.00 88.69 135 GLN A O 1
ATOM 1058 N N . LEU A 1 136 ? 5.419 3.927 -18.829 1.00 89.38 136 LEU A N 1
ATOM 1059 C CA . LEU A 1 136 ? 4.688 2.664 -18.733 1.00 89.38 136 LEU A CA 1
ATOM 1060 C C . LEU A 1 136 ? 3.183 2.936 -18.727 1.00 89.38 136 LEU A C 1
ATOM 1062 O O . LEU A 1 136 ? 2.545 2.860 -17.682 1.00 89.38 136 LEU A O 1
ATOM 1066 N N . LYS A 1 137 ? 2.612 3.241 -19.899 1.00 88.31 137 LYS A N 1
ATOM 1067 C CA . LYS A 1 137 ? 1.215 3.693 -20.069 1.00 88.31 137 LYS A CA 1
ATOM 1068 C C . LYS A 1 137 ? 0.154 2.797 -19.419 1.00 88.31 137 LYS A C 1
ATOM 1070 O O . LYS A 1 137 ? -0.872 3.307 -18.990 1.00 88.31 137 LYS A O 1
ATOM 1075 N N . LEU A 1 138 ? 0.364 1.483 -19.336 1.00 90.06 138 LEU A N 1
ATOM 1076 C CA . LEU A 1 138 ? -0.636 0.579 -18.747 1.00 90.06 138 LEU A CA 1
ATOM 1077 C C . LEU A 1 138 ? -0.699 0.704 -17.219 1.00 90.06 138 LEU A C 1
ATOM 1079 O O . LEU A 1 138 ? -1.779 0.648 -16.636 1.00 90.06 138 LEU A O 1
ATOM 1083 N N . ASP A 1 139 ? 0.440 0.985 -16.589 1.00 87.06 139 ASP A N 1
ATOM 1084 C CA . ASP A 1 139 ? 0.505 1.210 -15.148 1.00 87.06 139 ASP A CA 1
ATOM 1085 C C . ASP A 1 139 ? 0.243 2.690 -14.837 1.00 87.06 139 ASP A C 1
ATOM 1087 O O . ASP A 1 139 ? -0.450 3.011 -13.882 1.00 87.06 139 ASP A O 1
ATOM 1091 N N . MET A 1 140 ? 0.768 3.617 -15.640 1.00 78.44 140 MET A N 1
ATOM 1092 C CA . MET A 1 140 ? 0.690 5.068 -15.438 1.00 78.44 140 MET A CA 1
ATOM 1093 C C . MET A 1 140 ? -0.152 5.733 -16.537 1.00 78.44 140 MET A C 1
ATOM 1095 O O . MET A 1 140 ? 0.382 6.374 -17.445 1.00 78.44 140 MET A O 1
ATOM 1099 N N . ASN A 1 141 ? -1.474 5.560 -16.451 1.00 78.25 141 ASN A N 1
ATOM 1100 C CA . ASN A 1 141 ? -2.485 6.261 -17.258 1.00 78.25 141 ASN A CA 1
ATOM 1101 C C . ASN A 1 141 ? -3.359 7.168 -16.378 1.00 78.25 141 ASN A C 1
ATOM 1103 O O . ASN A 1 141 ? -3.202 7.179 -15.162 1.00 78.25 141 ASN A O 1
ATOM 1107 N N . ALA A 1 142 ? -4.299 7.903 -16.971 1.00 71.38 142 ALA A N 1
ATOM 1108 C CA . ALA A 1 142 ? -5.196 8.794 -16.233 1.00 71.38 142 ALA A CA 1
ATOM 1109 C C . ALA A 1 142 ? -5.987 8.102 -15.100 1.00 71.38 142 ALA A C 1
ATOM 1111 O O . ALA A 1 142 ? -6.266 8.742 -14.094 1.00 71.38 142 ALA A O 1
ATOM 1112 N N . ALA A 1 143 ? -6.312 6.811 -15.233 1.00 72.62 143 ALA A N 1
ATOM 1113 C CA . ALA A 1 143 ? -7.044 6.053 -14.216 1.00 72.62 143 ALA A CA 1
ATOM 1114 C C . ALA A 1 143 ? -6.140 5.492 -13.099 1.00 72.62 143 ALA A C 1
ATOM 1116 O O . ALA A 1 143 ? -6.589 5.327 -11.969 1.00 72.62 143 ALA A O 1
ATOM 1117 N N . ASN A 1 144 ? -4.868 5.211 -13.402 1.00 76.44 144 ASN A N 1
ATOM 1118 C CA . ASN A 1 144 ? -3.938 4.508 -12.507 1.00 76.44 144 ASN A CA 1
ATOM 1119 C C . ASN A 1 144 ? -2.777 5.377 -11.995 1.00 76.44 144 ASN A C 1
ATOM 1121 O O . ASN A 1 144 ? -1.936 4.901 -11.224 1.00 76.44 144 ASN A O 1
ATOM 1125 N N . SER A 1 145 ? -2.679 6.622 -12.464 1.00 80.38 145 SER A N 1
ATOM 1126 C CA . SER A 1 145 ? -1.640 7.554 -12.035 1.00 80.38 145 SER A CA 1
ATOM 1127 C C . SER A 1 145 ? -1.990 8.146 -10.681 1.00 80.38 145 SER A C 1
ATOM 1129 O O . SER A 1 145 ? -3.112 8.578 -10.435 1.00 80.38 145 SER A O 1
ATOM 1131 N N . ILE A 1 146 ? -0.994 8.182 -9.808 1.00 83.19 146 ILE A N 1
ATOM 1132 C CA . ILE A 1 146 ? -1.115 8.741 -8.469 1.00 83.19 146 ILE A CA 1
ATOM 1133 C C . ILE A 1 146 ? -0.580 10.169 -8.538 1.00 83.19 146 ILE A C 1
ATOM 1135 O O . ILE A 1 146 ? 0.611 10.377 -8.777 1.00 83.19 146 ILE A O 1
ATOM 1139 N N . ALA A 1 147 ? -1.481 11.139 -8.402 1.00 83.56 147 ALA A N 1
ATOM 1140 C CA . ALA A 1 147 ? -1.108 12.538 -8.273 1.00 83.56 147 ALA A CA 1
ATOM 1141 C C . ALA A 1 147 ? -0.493 12.787 -6.889 1.00 83.56 147 ALA A C 1
ATOM 1143 O O . ALA A 1 147 ? -0.888 12.174 -5.894 1.00 83.56 147 ALA A O 1
ATOM 1144 N N . SER A 1 148 ? 0.486 13.679 -6.845 1.00 82.56 148 SER A N 1
ATOM 1145 C CA . SER A 1 148 ? 1.060 14.197 -5.610 1.00 82.56 148 SER A CA 1
ATOM 1146 C C . SER A 1 148 ? 0.075 15.117 -4.874 1.00 82.56 148 SER A C 1
ATOM 1148 O O . SER A 1 148 ? -1.004 15.446 -5.374 1.00 82.56 148 SER A O 1
ATOM 1150 N N . GLU A 1 149 ? 0.493 15.622 -3.717 1.00 81.25 149 GLU A N 1
ATOM 1151 C CA . GLU A 1 149 ? -0.202 16.676 -2.981 1.00 81.25 149 GLU A CA 1
ATOM 1152 C C . GLU A 1 149 ? -0.385 17.976 -3.783 1.00 81.25 149 GLU A C 1
ATOM 1154 O O . GLU A 1 149 ? -1.333 18.721 -3.542 1.00 81.25 149 GLU A O 1
ATOM 1159 N N . THR A 1 150 ? 0.503 18.249 -4.743 1.00 81.81 150 THR A N 1
ATOM 1160 C CA . THR A 1 150 ? 0.438 19.415 -5.638 1.00 81.81 150 THR A CA 1
ATOM 1161 C C . THR A 1 150 ? -0.277 19.125 -6.959 1.00 81.81 150 THR A C 1
ATOM 1163 O O . THR A 1 150 ? -0.330 19.993 -7.829 1.00 81.81 150 THR A O 1
ATOM 1166 N N . GLY A 1 151 ? -0.838 17.923 -7.128 1.00 82.12 151 GLY A N 1
ATOM 1167 C CA . GLY A 1 151 ? -1.567 17.522 -8.332 1.00 82.12 151 GLY A CA 1
ATOM 1168 C C . GLY A 1 151 ? -0.678 17.121 -9.515 1.00 82.12 151 GLY A C 1
ATOM 1169 O O . GLY A 1 151 ? -1.199 16.787 -10.577 1.00 82.12 151 GLY A O 1
ATOM 1170 N N . ASP A 1 152 ? 0.650 17.125 -9.359 1.00 84.81 152 ASP A N 1
ATOM 1171 C CA . ASP A 1 152 ? 1.588 16.677 -10.390 1.00 84.81 152 ASP A CA 1
ATOM 1172 C C . ASP A 1 152 ? 1.883 15.174 -10.289 1.00 84.81 152 ASP A C 1
ATOM 1174 O O . ASP A 1 152 ? 1.832 14.569 -9.218 1.00 84.81 152 ASP A O 1
ATOM 1178 N N . PHE A 1 153 ? 2.222 14.550 -11.418 1.00 85.75 153 PHE A N 1
ATOM 1179 C CA . PHE A 1 153 ? 2.624 13.146 -11.442 1.00 85.75 153 PHE A CA 1
ATOM 1180 C C . PHE A 1 153 ? 4.130 13.031 -11.212 1.00 85.75 153 PHE A C 1
ATOM 1182 O O . PHE A 1 153 ? 4.934 13.486 -12.028 1.00 85.75 153 PHE A O 1
ATOM 1189 N N . LYS A 1 154 ? 4.522 12.396 -10.107 1.00 87.19 154 LYS A N 1
ATOM 1190 C CA . LYS A 1 154 ? 5.934 12.149 -9.796 1.00 87.19 154 LYS A CA 1
ATOM 1191 C C . LYS A 1 154 ? 6.469 10.938 -10.580 1.00 87.19 154 LYS A C 1
ATOM 1193 O O . LYS A 1 154 ? 5.695 10.051 -10.955 1.00 87.19 154 LYS A O 1
ATOM 1198 N N . PRO A 1 155 ? 7.792 10.857 -10.820 1.00 91.25 155 PRO A N 1
ATOM 1199 C CA . PRO A 1 155 ? 8.417 9.639 -11.321 1.00 91.25 155 PRO A CA 1
ATOM 1200 C C . PRO A 1 155 ? 8.117 8.442 -10.413 1.00 91.25 155 PRO A C 1
ATOM 1202 O O . PRO A 1 155 ? 8.134 8.564 -9.189 1.00 91.25 155 PRO A O 1
ATOM 1205 N N . ALA A 1 156 ? 7.888 7.281 -11.018 1.00 93.38 156 ALA A N 1
ATOM 1206 C CA . ALA A 1 156 ? 7.643 6.039 -10.302 1.00 93.38 156 ALA A CA 1
ATOM 1207 C C . ALA A 1 156 ? 8.900 5.169 -10.309 1.00 93.38 156 ALA A C 1
ATOM 1209 O O . ALA A 1 156 ? 9.553 5.003 -11.344 1.00 93.38 156 ALA A O 1
ATOM 1210 N N . ARG A 1 157 ? 9.222 4.576 -9.160 1.00 95.19 157 ARG A N 1
ATOM 1211 C CA . ARG A 1 157 ? 10.272 3.566 -9.048 1.00 95.19 157 ARG A CA 1
ATOM 1212 C C . ARG A 1 157 ? 9.651 2.184 -9.168 1.00 95.19 157 ARG A C 1
ATOM 1214 O O . ARG A 1 157 ? 8.769 1.834 -8.397 1.00 95.19 157 ARG A O 1
ATOM 1221 N N . TYR A 1 158 ? 10.163 1.381 -10.085 1.00 96.69 158 TYR A N 1
ATOM 1222 C CA . TYR A 1 158 ? 9.833 -0.029 -10.217 1.00 96.69 158 TYR A CA 1
ATOM 1223 C C . TYR A 1 158 ? 10.964 -0.870 -9.631 1.00 96.69 158 TYR A C 1
ATOM 1225 O O . TYR A 1 158 ? 12.135 -0.609 -9.909 1.00 96.69 158 TYR A O 1
ATOM 1233 N N . ALA A 1 159 ? 10.628 -1.869 -8.825 1.00 96.44 159 ALA A N 1
ATOM 1234 C CA . ALA A 1 159 ? 11.557 -2.851 -8.279 1.00 96.44 159 ALA A CA 1
ATOM 1235 C C . ALA A 1 159 ? 11.049 -4.270 -8.550 1.00 96.44 159 ALA A C 1
ATOM 1237 O O . ALA A 1 159 ? 9.845 -4.498 -8.668 1.00 96.44 159 ALA A O 1
ATOM 1238 N N . PHE A 1 160 ? 11.975 -5.224 -8.623 1.00 95.44 160 PHE A N 1
ATOM 1239 C CA . PHE A 1 160 ? 11.702 -6.596 -9.057 1.00 95.44 160 PHE A CA 1
ATOM 1240 C C . PHE A 1 160 ? 12.101 -7.602 -7.967 1.00 95.44 160 PHE A C 1
ATOM 1242 O O . PHE A 1 160 ? 13.117 -8.281 -8.110 1.00 95.44 160 PHE A O 1
ATOM 1249 N N . PRO A 1 161 ? 11.363 -7.665 -6.842 1.00 84.75 161 PRO A N 1
ATOM 1250 C CA . PRO A 1 161 ? 11.816 -8.379 -5.646 1.00 84.75 161 PRO A CA 1
ATOM 1251 C C . PRO A 1 161 ? 11.962 -9.895 -5.856 1.00 84.75 161 PRO A C 1
ATOM 1253 O O . PRO A 1 161 ? 12.945 -10.471 -5.398 1.00 84.75 161 PRO A O 1
ATOM 1256 N N . ASP A 1 162 ? 11.060 -10.508 -6.628 1.00 83.25 162 ASP A N 1
ATOM 1257 C CA . ASP A 1 162 ? 11.020 -11.961 -6.859 1.00 83.25 162 ASP A CA 1
ATOM 1258 C C . ASP A 1 162 ? 11.327 -12.357 -8.321 1.00 83.25 162 ASP A C 1
ATOM 1260 O O . ASP A 1 162 ? 11.134 -13.506 -8.724 1.00 83.25 162 ASP A O 1
ATOM 1264 N N . ALA A 1 163 ? 11.835 -11.426 -9.139 1.00 85.12 163 ALA A N 1
ATOM 1265 C CA . ALA A 1 163 ? 12.029 -11.637 -10.574 1.00 85.12 163 ALA A CA 1
ATOM 1266 C C . ALA A 1 163 ? 13.486 -11.447 -11.024 1.00 85.12 163 ALA A C 1
ATOM 1268 O O . ALA A 1 163 ? 14.171 -10.488 -10.674 1.00 85.12 163 ALA A O 1
ATOM 1269 N N . ARG A 1 164 ? 13.965 -12.359 -11.881 1.00 92.38 164 ARG A N 1
ATOM 1270 C CA . ARG A 1 164 ? 15.253 -12.214 -12.578 1.00 92.38 164 ARG A CA 1
ATOM 1271 C C . ARG A 1 164 ? 15.039 -11.449 -13.877 1.00 92.38 164 ARG A C 1
ATOM 1273 O O . ARG A 1 164 ? 14.847 -12.045 -14.932 1.00 92.38 164 ARG A O 1
ATOM 1280 N N . VAL A 1 165 ? 15.074 -10.130 -13.774 1.00 95.69 165 VAL A N 1
ATOM 1281 C CA . VAL A 1 165 ? 14.814 -9.232 -14.900 1.00 95.69 165 VAL A CA 1
ATOM 1282 C C . VAL A 1 165 ? 16.124 -8.954 -15.643 1.00 95.69 165 VAL A C 1
ATOM 1284 O O . VAL A 1 165 ? 17.064 -8.451 -15.026 1.00 95.69 165 VAL A O 1
ATOM 1287 N N . PRO A 1 166 ? 16.263 -9.306 -16.933 1.00 96.62 166 PRO A N 1
ATOM 1288 C CA . PRO A 1 166 ? 17.502 -9.075 -17.671 1.00 96.62 166 PRO A CA 1
ATOM 1289 C C . PRO A 1 166 ? 17.717 -7.582 -17.947 1.00 96.62 166 PRO A C 1
ATOM 1291 O O . PRO A 1 166 ? 16.775 -6.852 -18.250 1.00 96.62 166 PRO A O 1
ATOM 1294 N N . GLN A 1 167 ? 18.972 -7.122 -17.904 1.00 96.06 167 GLN A N 1
ATOM 1295 C CA . GLN A 1 167 ? 19.312 -5.731 -18.234 1.00 96.06 167 GLN A CA 1
ATOM 1296 C C . GLN A 1 167 ? 18.896 -5.342 -19.666 1.00 96.06 167 GLN A C 1
ATOM 1298 O O . GLN A 1 167 ? 18.624 -4.169 -19.920 1.00 96.06 167 GLN A O 1
ATOM 1303 N N . SER A 1 168 ? 18.815 -6.297 -20.600 1.00 95.75 168 SER A N 1
ATOM 1304 C CA . SER A 1 168 ? 18.410 -6.038 -21.989 1.00 95.75 168 SER A CA 1
ATOM 1305 C C . SER A 1 168 ? 17.048 -5.344 -22.106 1.00 95.75 168 SER A C 1
ATOM 1307 O O . SER A 1 168 ? 16.831 -4.612 -23.069 1.00 95.75 168 SER A O 1
ATOM 1309 N N . LEU A 1 169 ? 16.173 -5.460 -21.101 1.00 95.38 169 LEU A N 1
ATOM 1310 C CA . LEU A 1 169 ? 14.889 -4.752 -21.048 1.00 95.38 169 LEU A CA 1
ATOM 1311 C C . LEU A 1 169 ? 15.004 -3.231 -21.013 1.00 95.38 169 LEU A C 1
ATOM 1313 O O . LEU A 1 169 ? 14.047 -2.552 -21.365 1.00 95.38 169 LEU A O 1
ATOM 1317 N N . LEU A 1 170 ? 16.164 -2.675 -20.659 1.00 95.44 170 LEU A N 1
ATOM 1318 C CA . LEU A 1 170 ? 16.389 -1.231 -20.744 1.00 95.44 170 LEU A CA 1
ATOM 1319 C C . LEU A 1 170 ? 16.267 -0.691 -22.180 1.00 95.44 170 LEU A C 1
ATOM 1321 O O . LEU A 1 170 ? 15.960 0.483 -22.357 1.00 95.44 170 LEU A O 1
ATOM 1325 N N . SER A 1 171 ? 16.451 -1.544 -23.195 1.00 94.31 171 SER A N 1
ATOM 1326 C CA . SER A 1 171 ? 16.213 -1.189 -24.604 1.00 94.31 171 SER A CA 1
ATOM 1327 C C . SER A 1 171 ? 14.734 -1.239 -25.011 1.00 94.31 171 SER A C 1
ATOM 1329 O O . SER A 1 171 ? 14.347 -0.601 -25.984 1.00 94.31 171 SER A O 1
ATOM 1331 N N . HIS A 1 172 ? 13.901 -1.970 -24.2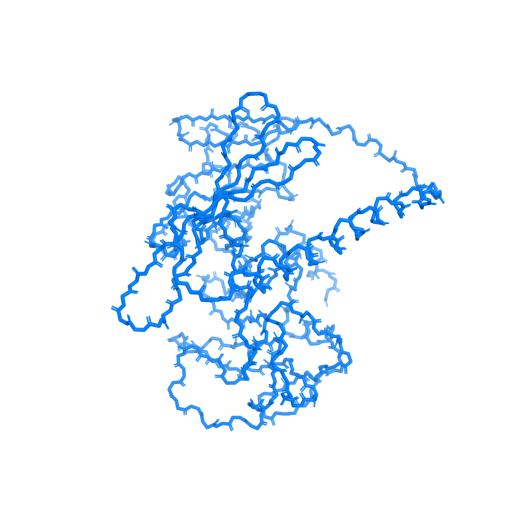63 1.00 94.25 172 HIS A N 1
ATOM 1332 C CA . HIS A 1 172 ? 12.491 -2.225 -24.565 1.00 94.25 172 HIS A CA 1
ATOM 1333 C C . HIS A 1 172 ? 11.678 -2.234 -23.263 1.00 94.25 172 HIS A C 1
ATOM 1335 O O . HIS A 1 172 ? 11.287 -3.288 -22.753 1.00 94.25 172 HIS A O 1
ATOM 1341 N N . LEU A 1 173 ? 11.439 -1.041 -22.705 1.00 94.19 173 LEU A N 1
ATOM 1342 C CA . LEU A 1 173 ? 10.886 -0.878 -21.352 1.00 94.19 173 LEU A CA 1
ATOM 1343 C C . LEU A 1 173 ? 9.532 -1.567 -21.139 1.00 94.19 173 LEU A C 1
ATOM 1345 O O . LEU A 1 173 ? 9.248 -2.013 -20.032 1.00 94.19 173 LEU A O 1
ATOM 1349 N N . THR A 1 174 ? 8.704 -1.709 -22.174 1.00 94.38 174 THR A N 1
ATOM 1350 C CA . THR A 1 174 ? 7.400 -2.387 -22.075 1.00 94.38 174 THR A CA 1
ATOM 1351 C C . THR A 1 174 ? 7.515 -3.857 -21.670 1.00 94.38 174 THR A C 1
ATOM 1353 O O . THR A 1 174 ? 6.588 -4.395 -21.069 1.00 94.38 174 THR A O 1
ATOM 1356 N N . GLY A 1 175 ? 8.661 -4.505 -21.906 1.00 95.69 175 GLY A N 1
ATOM 1357 C CA . GLY A 1 175 ? 8.897 -5.878 -21.459 1.00 95.69 175 GLY A CA 1
ATOM 1358 C C . GLY A 1 175 ? 8.918 -6.039 -19.931 1.00 95.69 175 GLY A C 1
ATOM 1359 O O . GLY A 1 175 ? 8.785 -7.156 -19.439 1.00 95.69 175 GLY A O 1
ATOM 1360 N N . ILE A 1 176 ? 8.993 -4.939 -19.167 1.00 95.62 176 ILE A N 1
ATOM 1361 C CA . ILE A 1 176 ? 8.803 -4.924 -17.705 1.00 95.62 176 ILE A CA 1
ATOM 1362 C C . ILE A 1 176 ? 7.467 -5.566 -17.298 1.00 95.62 176 ILE A C 1
ATOM 1364 O O . ILE A 1 176 ? 7.396 -6.203 -16.248 1.00 95.62 176 ILE A O 1
ATOM 1368 N N . TYR A 1 177 ? 6.422 -5.464 -18.128 1.00 95.88 177 TYR A N 1
ATOM 1369 C CA . TYR A 1 177 ? 5.114 -6.052 -17.829 1.00 95.88 177 TYR A CA 1
ATOM 1370 C C . TYR A 1 177 ? 5.126 -7.577 -17.740 1.00 95.88 177 TYR A C 1
ATOM 1372 O O . TYR A 1 177 ? 4.250 -8.145 -17.097 1.00 95.88 177 TYR A O 1
ATOM 1380 N N . ALA A 1 178 ? 6.121 -8.248 -18.321 1.00 96.31 178 ALA A N 1
ATOM 1381 C CA . ALA A 1 178 ? 6.259 -9.699 -18.237 1.00 96.31 178 ALA A CA 1
ATOM 1382 C C . ALA A 1 178 ? 6.739 -10.194 -16.857 1.00 96.31 178 ALA A C 1
ATOM 1384 O O . ALA A 1 178 ? 6.874 -11.400 -16.660 1.00 96.31 178 ALA A O 1
ATOM 1385 N N . TYR A 1 179 ? 6.995 -9.292 -15.903 1.00 96.12 179 TYR A N 1
ATOM 1386 C CA . TYR A 1 179 ? 7.541 -9.622 -14.589 1.00 96.12 179 TYR A CA 1
ATOM 1387 C C . TYR A 1 179 ? 6.676 -9.079 -13.452 1.00 96.12 179 TYR A C 1
ATOM 1389 O O . TYR A 1 179 ? 6.035 -8.027 -13.562 1.00 96.12 179 TYR A O 1
ATOM 1397 N N . ASP A 1 180 ? 6.713 -9.800 -12.332 1.00 95.12 180 ASP A N 1
ATOM 1398 C CA . ASP A 1 180 ? 6.240 -9.292 -11.052 1.00 95.12 180 ASP A CA 1
ATOM 1399 C C . ASP A 1 180 ? 7.041 -8.043 -10.691 1.00 95.12 180 ASP A C 1
ATOM 1401 O O . ASP A 1 180 ? 8.275 -8.033 -10.755 1.00 95.12 180 ASP A O 1
ATOM 1405 N N . ARG A 1 181 ? 6.340 -6.978 -10.315 1.00 96.00 181 ARG A N 1
ATOM 1406 C CA . ARG A 1 181 ? 6.957 -5.677 -10.076 1.00 96.00 181 ARG A CA 1
ATOM 1407 C C . ARG A 1 181 ? 6.254 -4.944 -8.953 1.00 96.00 181 ARG A C 1
ATOM 1409 O O . ARG A 1 181 ? 5.029 -4.891 -8.884 1.00 96.00 181 ARG A O 1
ATOM 1416 N N . ARG A 1 182 ? 7.059 -4.337 -8.095 1.00 96.25 182 ARG A N 1
ATOM 1417 C CA . ARG A 1 182 ? 6.621 -3.340 -7.130 1.00 96.25 182 ARG A CA 1
ATOM 1418 C C . ARG A 1 182 ? 6.784 -1.964 -7.758 1.00 96.25 182 ARG A C 1
ATOM 1420 O O . ARG A 1 182 ? 7.836 -1.696 -8.331 1.00 96.25 182 ARG A O 1
ATOM 1427 N N . ARG A 1 183 ? 5.784 -1.102 -7.628 1.00 95.69 183 ARG A N 1
ATOM 1428 C CA . ARG A 1 183 ? 5.815 0.303 -8.033 1.00 95.69 183 ARG A CA 1
ATOM 1429 C C . ARG A 1 183 ? 5.700 1.181 -6.795 1.00 95.69 183 ARG A C 1
ATOM 1431 O O . ARG A 1 183 ? 4.723 1.060 -6.072 1.00 95.69 183 ARG A O 1
ATOM 1438 N N . ASP A 1 184 ? 6.655 2.075 -6.589 1.00 94.88 184 ASP A N 1
ATOM 1439 C CA . ASP A 1 184 ? 6.617 3.101 -5.549 1.00 94.88 184 ASP A CA 1
ATOM 1440 C C . ASP A 1 184 ? 6.460 4.479 -6.205 1.00 94.88 184 ASP A C 1
ATOM 1442 O O . ASP A 1 184 ? 7.289 4.878 -7.031 1.00 94.88 184 ASP A O 1
ATOM 1446 N N . VAL A 1 185 ? 5.405 5.208 -5.837 1.00 92.94 185 VAL A N 1
ATOM 1447 C CA . VAL A 1 185 ? 5.125 6.569 -6.314 1.00 92.94 185 VAL A CA 1
ATOM 1448 C C . VAL A 1 185 ? 5.153 7.539 -5.131 1.00 92.94 185 VAL A C 1
ATOM 1450 O O . VAL A 1 185 ? 4.316 7.412 -4.236 1.00 92.94 185 VAL A O 1
ATOM 1453 N N . PRO A 1 186 ? 6.083 8.507 -5.088 1.00 91.44 186 PRO A N 1
ATOM 1454 C CA . PRO A 1 186 ? 6.085 9.543 -4.060 1.00 91.44 186 PRO A CA 1
ATOM 1455 C C . PRO A 1 186 ? 4.824 10.409 -4.128 1.00 91.44 186 PRO A C 1
ATOM 1457 O O . PRO A 1 186 ? 4.443 10.849 -5.211 1.00 91.44 186 PRO A O 1
ATOM 1460 N N . ILE A 1 187 ? 4.216 10.687 -2.973 1.00 86.88 187 ILE A N 1
ATOM 1461 C CA . ILE A 1 187 ? 3.016 11.543 -2.860 1.00 86.88 187 ILE A CA 1
ATOM 1462 C C . ILE A 1 187 ? 3.270 12.876 -2.155 1.00 86.88 187 ILE A C 1
ATOM 1464 O O . ILE A 1 187 ? 2.343 13.665 -2.025 1.00 86.88 187 ILE A O 1
ATOM 1468 N N . VAL A 1 188 ? 4.502 13.107 -1.687 1.00 83.19 188 VAL A N 1
ATOM 1469 C CA . VAL A 1 188 ? 4.953 14.396 -1.146 1.00 83.19 188 VAL A CA 1
ATOM 1470 C C . VAL A 1 188 ? 6.253 14.832 -1.809 1.00 83.19 188 VAL A C 1
ATOM 1472 O O . VAL A 1 188 ? 7.149 14.022 -2.063 1.00 83.19 188 VAL A O 1
ATOM 1475 N N . SER A 1 189 ? 6.386 16.132 -2.042 1.00 69.88 189 SER A N 1
ATOM 1476 C CA . SER A 1 189 ? 7.551 16.749 -2.680 1.00 69.88 189 SER A CA 1
ATOM 1477 C C . SER A 1 189 ? 8.764 16.859 -1.746 1.00 69.88 189 SER A C 1
ATOM 1479 O O . SER A 1 189 ? 9.883 17.047 -2.214 1.00 69.88 189 SER A O 1
ATOM 1481 N N . SER A 1 190 ? 8.570 16.728 -0.429 1.00 62.09 190 SER A N 1
ATOM 1482 C CA . SER A 1 190 ? 9.554 17.094 0.601 1.00 62.09 190 SER A CA 1
ATOM 1483 C C . SER A 1 190 ? 10.569 16.014 1.001 1.00 62.09 190 SER A C 1
ATOM 1485 O O . SER A 1 190 ? 11.336 16.251 1.932 1.00 62.09 190 SER A O 1
ATOM 1487 N N . GLY A 1 191 ? 10.639 14.862 0.321 1.00 57.91 191 GLY A N 1
ATOM 1488 C CA . GLY A 1 191 ? 11.734 13.914 0.596 1.00 57.91 191 GLY A CA 1
ATOM 1489 C C . GLY A 1 191 ? 11.464 12.423 0.431 1.00 57.91 191 GLY A C 1
ATOM 1490 O O . GLY A 1 191 ? 12.264 11.631 0.908 1.00 57.91 191 GLY A O 1
ATOM 1491 N N . GLY A 1 192 ? 10.384 12.007 -0.237 1.00 63.62 192 GLY A N 1
ATOM 1492 C CA . GLY A 1 192 ? 10.217 10.605 -0.652 1.00 63.62 192 GLY A CA 1
ATOM 1493 C C . GLY A 1 192 ? 9.892 9.599 0.457 1.00 63.62 192 GLY A C 1
ATOM 1494 O O . GLY A 1 192 ? 9.755 8.418 0.156 1.00 63.62 192 GLY A O 1
ATOM 1495 N N . ASP A 1 193 ? 9.718 10.038 1.706 1.00 83.44 193 ASP A N 1
ATOM 1496 C CA . ASP A 1 193 ? 9.297 9.142 2.789 1.00 83.44 193 ASP A CA 1
ATOM 1497 C C . ASP A 1 193 ? 7.830 8.721 2.643 1.00 83.44 193 ASP A C 1
ATOM 1499 O O . ASP A 1 193 ? 7.469 7.624 3.055 1.00 83.44 193 ASP A O 1
ATOM 1503 N N . TRP A 1 194 ? 6.982 9.555 2.032 1.00 90.62 194 TRP A N 1
ATOM 1504 C CA . TRP A 1 194 ? 5.595 9.189 1.747 1.00 90.62 194 TRP A CA 1
ATOM 1505 C C . TRP A 1 194 ? 5.470 8.645 0.331 1.00 90.62 194 TRP A C 1
ATOM 1507 O O . TRP A 1 194 ? 5.651 9.383 -0.644 1.00 90.62 194 TRP A O 1
ATOM 1517 N N . VAL A 1 195 ? 5.121 7.365 0.220 1.00 93.94 195 VAL A N 1
ATOM 1518 C CA . VAL A 1 195 ? 4.940 6.692 -1.069 1.00 93.94 195 VAL A CA 1
ATOM 1519 C C . VAL A 1 195 ? 3.643 5.904 -1.103 1.00 93.94 195 VAL A C 1
ATOM 1521 O O . VAL A 1 195 ? 3.246 5.283 -0.117 1.00 93.94 195 VAL A O 1
ATOM 1524 N N . VAL A 1 196 ? 3.005 5.877 -2.267 1.00 95.12 196 VAL A N 1
ATOM 1525 C CA . VAL A 1 196 ? 2.053 4.825 -2.605 1.00 95.12 196 VAL A CA 1
ATOM 1526 C C . VAL A 1 196 ? 2.842 3.681 -3.222 1.00 95.12 196 VAL A C 1
ATOM 1528 O O . VAL A 1 196 ? 3.466 3.845 -4.269 1.00 95.12 196 VAL A O 1
ATOM 1531 N N . ALA A 1 197 ? 2.838 2.542 -2.543 1.00 95.88 197 ALA A N 1
ATOM 1532 C CA . ALA A 1 197 ? 3.508 1.330 -2.974 1.00 95.88 197 ALA A CA 1
ATOM 1533 C C . ALA A 1 197 ? 2.479 0.308 -3.452 1.00 95.88 197 ALA A C 1
ATOM 1535 O O . ALA A 1 197 ? 1.506 0.008 -2.762 1.00 95.88 197 ALA A O 1
ATOM 1536 N N . GLU A 1 198 ? 2.700 -0.248 -4.630 1.00 96.00 198 GLU A N 1
ATOM 1537 C CA . GLU A 1 198 ? 1.798 -1.185 -5.284 1.00 96.00 198 GLU A CA 1
ATOM 1538 C C . GLU A 1 198 ? 2.564 -2.395 -5.780 1.00 96.00 198 GLU A C 1
ATOM 1540 O O . GLU A 1 198 ? 3.710 -2.277 -6.211 1.00 96.00 198 GLU A O 1
ATOM 1545 N N . TYR A 1 199 ? 1.926 -3.558 -5.768 1.00 95.06 199 TYR A N 1
ATOM 1546 C CA . TYR A 1 199 ? 2.511 -4.774 -6.316 1.00 95.06 199 TYR A CA 1
ATOM 1547 C C . TYR A 1 199 ? 1.660 -5.331 -7.452 1.00 95.06 199 TYR A C 1
ATOM 1549 O O . TYR A 1 199 ? 0.465 -5.575 -7.295 1.00 95.06 199 TYR A O 1
ATOM 1557 N N . PHE A 1 200 ? 2.297 -5.560 -8.596 1.00 94.25 200 PHE A N 1
ATOM 1558 C CA . PHE A 1 200 ? 1.695 -6.088 -9.809 1.00 94.25 200 PHE A CA 1
ATOM 1559 C C . PHE A 1 200 ? 2.289 -7.456 -10.113 1.00 94.25 200 PHE A C 1
ATOM 1561 O O . PHE A 1 200 ? 3.507 -7.641 -10.069 1.00 94.25 200 PHE A O 1
ATOM 1568 N N . ARG A 1 201 ? 1.426 -8.397 -10.492 1.00 93.88 201 ARG A N 1
ATOM 1569 C CA . ARG A 1 201 ? 1.863 -9.671 -11.067 1.00 93.88 201 ARG A CA 1
ATOM 1570 C C . ARG A 1 201 ? 2.301 -9.490 -12.519 1.00 93.88 201 ARG A C 1
ATOM 1572 O O . ARG A 1 201 ? 1.820 -8.587 -13.211 1.00 93.88 201 ARG A O 1
ATOM 1579 N N . ALA A 1 202 ? 3.165 -10.381 -12.987 1.00 94.38 202 ALA A N 1
ATOM 1580 C CA . ALA A 1 202 ? 3.506 -10.532 -14.394 1.00 94.38 202 ALA A CA 1
ATOM 1581 C C . ALA A 1 202 ? 2.235 -10.618 -15.257 1.00 94.38 202 ALA A C 1
ATOM 1583 O O . ALA A 1 202 ? 1.296 -11.347 -14.935 1.00 94.38 202 ALA A O 1
ATOM 1584 N N . GLY A 1 203 ? 2.193 -9.837 -16.335 1.00 94.69 203 GLY A N 1
ATOM 1585 C CA . GLY A 1 203 ? 1.063 -9.727 -17.259 1.00 94.69 203 GLY A CA 1
ATOM 1586 C C . GLY A 1 203 ? -0.147 -8.946 -16.731 1.00 94.69 203 GLY A C 1
ATOM 1587 O O . GLY A 1 203 ? -1.063 -8.685 -17.502 1.00 94.69 203 GLY A O 1
ATOM 1588 N N . SER A 1 204 ? -0.172 -8.552 -15.452 1.00 93.00 204 SER A N 1
ATOM 1589 C CA . SER A 1 204 ? -1.254 -7.744 -14.879 1.00 93.00 204 SER A CA 1
ATOM 1590 C C . SER A 1 204 ? -0.908 -6.257 -14.887 1.00 93.00 204 SER A C 1
ATOM 1592 O O . SER A 1 204 ? 0.224 -5.875 -14.581 1.00 93.00 204 SER A O 1
ATOM 1594 N N . HIS A 1 205 ? -1.911 -5.417 -15.142 1.00 92.19 205 HIS A N 1
ATOM 1595 C CA . HIS A 1 205 ? -1.866 -3.951 -14.986 1.00 92.19 205 HIS A CA 1
ATOM 1596 C C . HIS A 1 205 ? -2.727 -3.459 -13.821 1.00 92.19 205 HIS A C 1
ATOM 1598 O O . HIS A 1 205 ? -2.885 -2.260 -13.610 1.00 92.19 205 HIS A O 1
ATOM 1604 N N . ILE A 1 206 ? -3.279 -4.403 -13.064 1.00 91.88 206 ILE A N 1
ATOM 1605 C CA . ILE A 1 206 ? -4.062 -4.162 -11.863 1.00 91.88 206 ILE A CA 1
ATOM 1606 C C . ILE A 1 206 ? -3.208 -4.616 -10.676 1.00 91.88 206 ILE A C 1
ATOM 1608 O O . ILE A 1 206 ? -2.733 -5.765 -10.683 1.00 91.88 206 ILE A O 1
ATOM 1612 N N . PRO A 1 207 ? -2.960 -3.744 -9.682 1.00 93.06 207 PRO A N 1
ATOM 1613 C CA . PRO A 1 207 ? -2.185 -4.137 -8.523 1.00 93.06 207 PRO A CA 1
ATOM 1614 C C . PRO A 1 207 ? -2.966 -5.134 -7.664 1.00 93.06 207 PRO A C 1
ATOM 1616 O O . PRO A 1 207 ? -4.174 -5.023 -7.492 1.00 93.06 207 PRO A O 1
ATOM 1619 N N . VAL A 1 208 ? -2.263 -6.112 -7.101 1.00 90.19 208 VAL A N 1
ATOM 1620 C CA . VAL A 1 208 ? -2.833 -7.083 -6.152 1.00 90.19 208 VAL A CA 1
ATOM 1621 C C . VAL A 1 208 ? -2.959 -6.467 -4.761 1.00 90.19 208 VAL A C 1
ATOM 1623 O O . VAL A 1 208 ? -3.878 -6.788 -4.011 1.00 90.19 208 VAL A O 1
ATOM 1626 N N . SER A 1 209 ? -2.030 -5.583 -4.411 1.00 91.38 209 SER A N 1
ATOM 1627 C CA . SER A 1 209 ? -2.039 -4.840 -3.159 1.00 91.38 209 SER A CA 1
ATOM 1628 C C . SER A 1 209 ? -1.542 -3.419 -3.385 1.00 91.38 209 SER A C 1
ATOM 1630 O O . SER A 1 209 ? -0.700 -3.167 -4.255 1.00 91.38 209 SER A O 1
ATOM 1632 N N . ARG A 1 210 ? -2.091 -2.488 -2.604 1.00 96.19 210 ARG A N 1
ATOM 1633 C CA . ARG A 1 210 ? -1.722 -1.074 -2.609 1.00 96.19 210 ARG A CA 1
ATOM 1634 C C . ARG A 1 210 ? -1.612 -0.581 -1.172 1.00 96.19 210 ARG A C 1
ATOM 1636 O O . ARG A 1 210 ? -2.498 -0.825 -0.358 1.00 96.19 210 ARG A O 1
ATOM 1643 N N . PHE A 1 211 ? -0.544 0.143 -0.876 1.00 97.06 211 PHE A N 1
ATOM 1644 C CA . PHE A 1 211 ? -0.256 0.698 0.440 1.00 97.06 211 PHE A CA 1
ATOM 1645 C C . PHE A 1 211 ? 0.112 2.169 0.326 1.00 97.06 211 PHE A C 1
ATOM 1647 O O . PHE A 1 211 ? 0.782 2.566 -0.621 1.00 97.06 211 PHE A O 1
ATOM 1654 N N . GLN A 1 212 ? -0.269 2.964 1.319 1.00 95.50 212 GLN A N 1
ATOM 1655 C CA . GLN A 1 212 ? 0.366 4.248 1.597 1.00 95.50 212 GLN A CA 1
ATOM 1656 C C . GLN A 1 212 ? 1.356 4.029 2.732 1.00 95.50 212 GLN A C 1
ATOM 1658 O O . GLN A 1 212 ? 0.972 3.592 3.823 1.00 95.50 212 GLN A O 1
ATOM 1663 N N . LEU A 1 213 ? 2.624 4.311 2.461 1.00 94.56 213 LEU A N 1
ATOM 1664 C CA . LEU A 1 213 ? 3.725 4.117 3.388 1.00 94.56 213 LEU A CA 1
ATOM 1665 C C . LEU A 1 213 ? 4.294 5.465 3.817 1.00 94.56 213 LEU A C 1
ATOM 1667 O O . LEU A 1 213 ? 4.397 6.379 3.001 1.00 94.56 213 LEU A O 1
ATOM 1671 N N . LEU A 1 214 ? 4.700 5.543 5.082 1.00 91.38 214 LEU A N 1
ATOM 1672 C CA . LEU A 1 214 ? 5.570 6.581 5.622 1.00 91.38 214 LEU A CA 1
ATOM 1673 C C . LEU A 1 214 ? 6.874 5.919 6.078 1.00 91.38 214 LEU A C 1
ATOM 1675 O O . LEU A 1 214 ?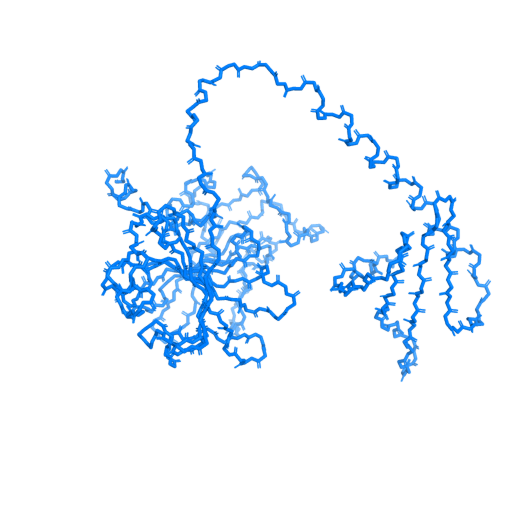 6.924 5.222 7.093 1.00 91.38 214 LEU A O 1
ATOM 1679 N N . GLY A 1 215 ? 7.928 6.076 5.283 1.00 90.00 215 GLY A N 1
ATOM 1680 C CA . GLY A 1 215 ? 9.157 5.308 5.400 1.00 90.00 215 GLY A CA 1
ATOM 1681 C C . GLY A 1 215 ? 8.868 3.818 5.223 1.00 90.00 215 GLY A C 1
ATOM 1682 O O . GLY A 1 215 ? 8.569 3.353 4.125 1.00 90.00 215 GLY A O 1
ATOM 1683 N N . LYS A 1 216 ? 8.956 3.059 6.319 1.00 88.69 216 LYS A N 1
ATOM 1684 C CA . LYS A 1 216 ? 8.637 1.620 6.353 1.00 88.69 216 LYS A CA 1
ATOM 1685 C C . LYS A 1 216 ? 7.282 1.307 6.992 1.00 88.69 216 LYS A C 1
ATOM 1687 O O . LYS A 1 216 ? 6.901 0.146 7.029 1.00 88.69 216 LYS A O 1
ATOM 1692 N N . GLN A 1 217 ? 6.581 2.310 7.515 1.00 92.19 217 GLN A N 1
ATOM 1693 C CA . GLN A 1 217 ? 5.335 2.117 8.250 1.00 92.19 217 GLN A CA 1
ATOM 1694 C C . GLN A 1 217 ? 4.134 2.193 7.312 1.00 92.19 217 GLN A C 1
ATOM 1696 O O . GLN A 1 217 ? 4.016 3.136 6.526 1.00 92.19 217 GLN A O 1
ATOM 1701 N N . VAL A 1 218 ? 3.212 1.240 7.429 1.00 95.12 218 VAL A N 1
ATOM 1702 C CA . VAL A 1 218 ? 1.921 1.296 6.738 1.00 95.12 218 VAL A CA 1
ATOM 1703 C C . VAL A 1 218 ? 1.033 2.338 7.410 1.00 95.12 218 VAL A C 1
ATOM 1705 O O . VAL A 1 218 ? 0.798 2.286 8.612 1.00 95.12 218 VAL A O 1
ATOM 1708 N N . ARG A 1 219 ? 0.526 3.290 6.624 1.00 94.56 219 ARG A N 1
ATOM 1709 C CA . ARG A 1 219 ? -0.489 4.273 7.050 1.00 94.56 219 ARG A CA 1
ATOM 1710 C C . ARG A 1 219 ? -1.868 3.908 6.520 1.00 94.56 219 ARG A C 1
ATOM 1712 O O . ARG A 1 219 ? -2.882 4.170 7.161 1.00 94.56 219 ARG A O 1
ATOM 1719 N N . ARG A 1 220 ? -1.904 3.274 5.349 1.00 95.94 220 ARG A N 1
ATOM 1720 C CA . ARG A 1 220 ? -3.128 2.767 4.736 1.00 95.94 220 ARG A CA 1
ATOM 1721 C C . ARG A 1 220 ? -2.829 1.556 3.871 1.00 95.94 220 ARG A C 1
ATOM 1723 O O . ARG A 1 220 ? -1.841 1.554 3.146 1.00 95.94 220 ARG A O 1
ATOM 1730 N N . GLN A 1 221 ? -3.710 0.570 3.905 1.00 97.44 221 GLN A N 1
ATOM 1731 C CA . GLN A 1 221 ? -3.729 -0.556 2.979 1.00 97.44 221 GLN A CA 1
ATOM 1732 C C . GLN A 1 221 ? -5.049 -0.536 2.210 1.00 97.44 221 GLN A C 1
ATOM 1734 O O . GLN A 1 221 ? -6.117 -0.342 2.786 1.00 97.44 221 GLN A O 1
ATOM 1739 N N . GLU A 1 222 ? -4.980 -0.775 0.909 1.00 96.06 222 GLU A N 1
ATOM 1740 C CA . GLU A 1 222 ? -6.130 -0.943 0.034 1.00 96.06 222 GLU A CA 1
ATOM 1741 C C . GLU A 1 222 ? -6.126 -2.356 -0.544 1.00 96.06 222 GLU A C 1
ATOM 1743 O O . GLU A 1 222 ? -5.129 -2.818 -1.106 1.00 96.06 222 GLU A O 1
ATOM 1748 N N . GLN A 1 223 ? -7.257 -3.043 -0.403 1.00 94.38 223 GLN A N 1
ATOM 1749 C CA . GLN A 1 223 ? -7.520 -4.298 -1.098 1.00 94.38 223 GLN A CA 1
ATOM 1750 C C . GLN A 1 223 ? -8.351 -3.981 -2.335 1.00 94.38 223 GLN A C 1
ATOM 1752 O O . GLN A 1 223 ? -9.401 -3.335 -2.235 1.00 94.38 223 GLN A O 1
ATOM 1757 N N . LEU A 1 224 ? -7.860 -4.428 -3.485 1.00 93.12 224 LEU A N 1
ATOM 1758 C CA . LEU A 1 224 ? -8.473 -4.192 -4.783 1.00 93.12 224 LEU A CA 1
ATOM 1759 C C . LEU A 1 224 ? -9.187 -5.461 -5.261 1.00 93.12 224 LEU A C 1
ATOM 1761 O O . LEU A 1 224 ? -8.762 -6.576 -4.951 1.00 93.12 224 LEU A O 1
ATOM 1765 N N . ASP A 1 225 ? -10.282 -5.298 -5.997 1.00 91.69 225 ASP A N 1
ATOM 1766 C CA . ASP A 1 225 ? -10.905 -6.397 -6.731 1.00 91.69 225 ASP A CA 1
ATOM 1767 C C . ASP A 1 225 ? -10.160 -6.705 -8.043 1.00 91.69 225 ASP A C 1
ATOM 1769 O O . ASP A 1 225 ? -9.095 -6.158 -8.341 1.00 91.69 225 ASP A O 1
ATOM 1773 N N . ARG A 1 226 ? -10.721 -7.620 -8.841 1.00 90.38 226 ARG A N 1
ATOM 1774 C CA . ARG A 1 226 ? -10.139 -8.040 -10.123 1.00 90.38 226 ARG A CA 1
ATOM 1775 C C . ARG A 1 226 ? -10.131 -6.938 -11.182 1.00 90.38 226 ARG A C 1
ATOM 1777 O O . ARG A 1 226 ? -9.359 -7.066 -12.123 1.00 90.38 226 ARG A O 1
ATOM 1784 N N . ASP A 1 227 ? -10.942 -5.897 -11.008 1.00 90.50 227 ASP A N 1
ATOM 1785 C CA . ASP A 1 227 ? -11.031 -4.738 -11.898 1.00 90.50 227 ASP A CA 1
ATOM 1786 C C . ASP A 1 227 ? -10.183 -3.559 -11.380 1.00 90.50 227 ASP A C 1
ATOM 1788 O O . ASP A 1 227 ? -10.157 -2.489 -11.987 1.00 90.50 227 ASP A O 1
ATOM 1792 N N . GLY A 1 228 ? -9.477 -3.741 -10.256 1.00 89.38 228 GLY A N 1
ATOM 1793 C CA . GLY A 1 228 ? -8.635 -2.721 -9.635 1.00 89.38 228 GLY A CA 1
ATOM 1794 C C . GLY A 1 228 ? -9.394 -1.712 -8.782 1.00 89.38 228 GLY A C 1
ATOM 1795 O O . GLY A 1 228 ? -8.819 -0.699 -8.383 1.00 89.38 228 GLY A O 1
ATOM 1796 N N . ARG A 1 229 ? -10.670 -1.969 -8.478 1.00 91.75 229 ARG A N 1
ATOM 1797 C CA . ARG A 1 229 ? -11.478 -1.100 -7.621 1.00 91.75 229 ARG A CA 1
ATOM 1798 C C . ARG A 1 229 ? -11.207 -1.428 -6.164 1.00 91.75 229 ARG A C 1
ATOM 1800 O O . ARG A 1 229 ? -11.169 -2.592 -5.770 1.00 91.75 229 ARG A O 1
ATOM 1807 N N . THR A 1 230 ? -11.055 -0.401 -5.338 1.00 93.38 230 THR A N 1
ATOM 1808 C CA . THR A 1 230 ? -10.863 -0.581 -3.898 1.00 93.38 230 THR A CA 1
ATOM 1809 C C . THR A 1 230 ? -12.140 -1.126 -3.262 1.00 93.38 230 THR A C 1
ATOM 1811 O O . THR A 1 230 ? -13.170 -0.460 -3.283 1.00 93.38 230 THR A O 1
ATOM 1814 N N . VAL A 1 231 ? -12.065 -2.318 -2.664 1.00 95.50 231 VAL A N 1
ATOM 1815 C CA . VAL A 1 231 ? -13.191 -2.980 -1.973 1.00 95.50 231 VAL A CA 1
ATOM 1816 C C . VAL A 1 231 ? -13.055 -2.957 -0.454 1.00 95.50 231 VAL A C 1
ATOM 1818 O O . VAL A 1 231 ? -14.050 -3.059 0.267 1.00 95.50 231 VAL A O 1
ATOM 1821 N N . ARG A 1 232 ? -11.830 -2.791 0.053 1.00 96.19 232 ARG A N 1
ATOM 1822 C CA . ARG A 1 232 ? -11.557 -2.619 1.482 1.00 96.19 232 ARG A CA 1
ATOM 1823 C C . ARG A 1 232 ? -10.400 -1.649 1.686 1.00 96.19 232 ARG A C 1
ATOM 1825 O O . ARG A 1 232 ? -9.422 -1.682 0.943 1.00 96.19 232 ARG A O 1
ATOM 1832 N N . ILE A 1 233 ? -10.514 -0.811 2.710 1.00 96.38 233 ILE A N 1
ATOM 1833 C CA . ILE A 1 233 ? -9.473 0.118 3.153 1.00 96.38 233 ILE A CA 1
ATOM 1834 C C . ILE A 1 233 ? -9.174 -0.183 4.617 1.00 96.38 233 ILE A C 1
ATOM 1836 O O . ILE A 1 233 ? -10.093 -0.265 5.426 1.00 96.38 233 ILE A O 1
ATOM 1840 N N . VAL A 1 234 ? -7.901 -0.318 4.961 1.00 97.06 234 VAL A N 1
ATOM 1841 C CA . VAL A 1 234 ? -7.433 -0.365 6.346 1.00 97.06 234 VAL A CA 1
ATOM 1842 C C . VAL A 1 234 ? -6.640 0.904 6.599 1.00 97.06 234 VAL A C 1
ATOM 1844 O O . VAL A 1 234 ? -5.650 1.151 5.915 1.00 97.06 234 VAL A O 1
ATOM 1847 N N . GLU A 1 235 ? -7.077 1.715 7.552 1.00 95.81 235 GLU A N 1
ATOM 1848 C CA . GLU A 1 235 ? -6.341 2.894 8.008 1.00 95.81 235 GLU A CA 1
ATOM 1849 C C . GLU A 1 235 ? -5.598 2.569 9.303 1.00 95.81 235 GLU A C 1
ATOM 1851 O O . GLU A 1 235 ? -6.171 1.967 10.216 1.00 95.81 235 GLU A O 1
ATOM 1856 N N . VAL A 1 236 ? -4.328 2.974 9.364 1.00 94.62 236 VAL A N 1
ATOM 1857 C CA . VAL A 1 236 ? -3.417 2.750 10.489 1.00 94.62 236 VAL A CA 1
ATOM 1858 C C . VAL A 1 236 ? -3.030 4.097 11.082 1.00 94.62 236 VAL A C 1
ATOM 1860 O O . VAL A 1 236 ? -2.538 4.984 10.379 1.00 94.62 236 VAL A O 1
ATOM 1863 N N . GLY A 1 237 ? -3.249 4.254 12.379 1.00 92.38 237 GLY A N 1
ATOM 1864 C CA . GLY A 1 237 ? -3.028 5.509 13.078 1.00 92.38 237 GLY A CA 1
ATOM 1865 C C . GLY A 1 237 ? -4.198 5.853 13.983 1.00 92.38 237 GLY A C 1
ATOM 1866 O O . GLY A 1 237 ? -5.361 5.631 13.630 1.00 92.38 237 GLY A O 1
ATOM 1867 N N . TRP A 1 238 ? -3.879 6.449 15.131 1.00 90.69 238 TRP A N 1
ATOM 1868 C CA . TRP A 1 238 ? -4.875 6.884 16.098 1.00 90.69 238 TRP A CA 1
ATOM 1869 C C . TRP A 1 238 ? -5.843 7.901 15.500 1.00 90.69 238 TRP A C 1
ATOM 1871 O O . TRP A 1 238 ? -5.442 8.965 15.031 1.00 90.69 238 TRP A O 1
ATOM 1881 N N . ALA A 1 239 ? -7.133 7.589 15.576 1.00 87.75 239 ALA A N 1
ATOM 1882 C CA . ALA A 1 239 ? -8.218 8.521 15.304 1.00 87.75 239 ALA A CA 1
ATOM 1883 C C . ALA A 1 239 ? -9.475 8.123 16.089 1.00 87.75 239 ALA A C 1
ATOM 1885 O O . ALA A 1 239 ? -9.525 7.063 16.713 1.00 87.75 239 ALA A O 1
ATOM 1886 N N . ARG A 1 240 ? -10.513 8.962 16.048 1.00 83.44 240 ARG A N 1
ATOM 1887 C CA . ARG A 1 240 ? -11.847 8.568 16.529 1.00 83.44 240 ARG A CA 1
ATOM 1888 C C . ARG A 1 240 ? -12.387 7.409 15.692 1.00 83.44 240 ARG A C 1
ATOM 1890 O O . ARG A 1 240 ? -12.070 7.317 14.504 1.00 83.44 240 ARG A O 1
ATOM 1897 N N . ALA A 1 241 ? -13.218 6.558 16.287 1.00 77.56 241 ALA A N 1
ATOM 1898 C CA . ALA A 1 241 ? -13.843 5.449 15.571 1.00 77.56 241 ALA A CA 1
ATOM 1899 C C . ALA A 1 241 ? -14.667 5.947 14.366 1.00 77.56 241 ALA A C 1
ATOM 1901 O O . ALA A 1 241 ? -14.530 5.406 13.270 1.00 77.56 241 ALA A O 1
ATOM 1902 N N . SER A 1 242 ? -15.421 7.038 14.536 1.00 72.38 242 SER A N 1
ATOM 1903 C CA . SER A 1 242 ? -16.202 7.705 13.485 1.00 72.38 242 SER A CA 1
ATOM 1904 C C . SER A 1 242 ? -15.404 8.578 12.514 1.00 72.38 242 SER A C 1
ATOM 1906 O O . SER A 1 242 ? -15.999 9.184 11.624 1.00 72.38 242 SER A O 1
ATOM 1908 N N . ALA A 1 243 ? -14.073 8.670 12.636 1.00 72.88 243 ALA A N 1
ATOM 1909 C CA . ALA A 1 243 ? -13.270 9.480 11.726 1.00 72.88 243 ALA A CA 1
ATOM 1910 C C . ALA A 1 243 ? -13.251 8.853 10.320 1.00 72.88 243 ALA A C 1
ATOM 1912 O O . ALA A 1 243 ? -12.356 8.089 9.960 1.00 72.88 243 ALA A O 1
ATOM 1913 N N . THR A 1 244 ? -14.257 9.194 9.524 1.00 63.78 244 THR A N 1
ATOM 1914 C CA . THR A 1 244 ? -14.316 9.032 8.074 1.00 63.78 244 THR A CA 1
ATOM 1915 C C . THR A 1 244 ? -14.396 10.429 7.490 1.00 63.78 244 THR A C 1
ATOM 1917 O O . THR A 1 244 ? -15.338 11.150 7.802 1.00 63.78 244 THR A O 1
ATOM 1920 N N . GLY A 1 245 ? -13.440 10.822 6.650 1.00 51.66 245 GLY A N 1
ATOM 1921 C CA . GLY A 1 245 ? -13.368 12.175 6.079 1.00 51.66 245 GLY A CA 1
ATOM 1922 C C . GLY A 1 245 ? -14.553 12.625 5.206 1.00 51.66 245 GLY A C 1
ATOM 1923 O O . GLY A 1 245 ? -14.430 13.663 4.576 1.00 51.66 245 GLY A O 1
ATOM 1924 N N . GLU A 1 246 ? -15.661 11.872 5.145 1.00 47.31 246 GLU A N 1
ATOM 1925 C CA . GLU A 1 246 ? -16.836 12.145 4.296 1.00 47.31 246 GLU A CA 1
ATOM 1926 C C . GLU A 1 246 ? -18.185 11.690 4.906 1.00 47.31 246 GLU A C 1
ATOM 1928 O O . GLU A 1 246 ? -19.164 11.540 4.180 1.00 47.31 246 GLU A O 1
ATOM 1933 N N . SER A 1 247 ? -18.286 11.428 6.216 1.00 41.94 247 SER A N 1
ATOM 1934 C CA . SER A 1 247 ? -19.584 11.058 6.816 1.00 41.94 247 SER A CA 1
ATOM 1935 C C . SER A 1 247 ? -20.227 12.240 7.528 1.00 41.94 247 SER A C 1
ATOM 1937 O O . SER A 1 247 ? -20.149 12.354 8.751 1.00 41.94 247 SER A O 1
ATOM 1939 N N . ASP A 1 248 ? -20.926 13.074 6.763 1.00 37.44 248 ASP A N 1
ATOM 1940 C CA . ASP A 1 248 ? -21.974 13.929 7.311 1.00 37.44 248 ASP A CA 1
ATOM 1941 C C . ASP A 1 248 ? -23.082 13.028 7.887 1.00 37.44 248 ASP A C 1
ATOM 1943 O O . ASP A 1 248 ? -23.837 12.388 7.155 1.00 37.44 248 ASP A O 1
ATOM 1947 N N . GLY A 1 249 ? -23.153 12.935 9.218 1.00 40.53 249 GLY A N 1
ATOM 1948 C CA . GLY A 1 249 ? -24.358 12.471 9.915 1.00 40.53 249 GLY A CA 1
ATOM 1949 C C . GLY A 1 249 ? -24.375 11.039 10.458 1.00 40.53 249 GLY A C 1
ATOM 1950 O O . GLY A 1 249 ? -25.447 10.443 10.509 1.00 40.53 249 GLY A O 1
ATOM 1951 N N . ALA A 1 250 ? -23.247 10.475 10.902 1.00 43.31 250 ALA A N 1
ATOM 1952 C CA . ALA A 1 250 ? -23.303 9.258 11.717 1.00 43.31 250 ALA A CA 1
ATOM 1953 C C . ALA A 1 250 ? -23.487 9.617 13.201 1.00 43.31 250 ALA A C 1
ATOM 1955 O O . ALA A 1 250 ? -22.657 10.304 13.793 1.00 43.31 250 ALA A O 1
ATOM 1956 N N . GLU A 1 251 ? -24.593 9.144 13.770 1.00 46.66 251 GLU A N 1
ATOM 1957 C CA . GLU A 1 251 ? -24.856 9.026 15.205 1.00 46.66 251 GLU A CA 1
ATOM 1958 C C . GLU A 1 251 ? -23.579 8.560 15.932 1.00 46.66 251 GLU A C 1
ATOM 1960 O O . GLU A 1 251 ? -22.940 7.597 15.497 1.00 46.66 251 GLU A O 1
ATOM 1965 N N . LEU A 1 252 ? -23.165 9.287 16.978 1.00 50.69 252 LEU A N 1
ATOM 1966 C CA . LEU A 1 252 ? -21.923 9.032 17.716 1.00 50.69 252 LEU A CA 1
ATOM 1967 C C . LEU A 1 252 ? -21.856 7.550 18.103 1.00 50.69 252 LEU A C 1
ATOM 1969 O O . LEU A 1 252 ? -22.673 7.069 18.890 1.00 50.69 252 LEU A O 1
ATOM 1973 N N . SER A 1 253 ? -20.892 6.813 17.545 1.00 59.47 253 SER A N 1
ATOM 1974 C CA . SER A 1 253 ? -20.663 5.429 17.957 1.00 59.47 253 SER A CA 1
ATOM 1975 C C . SER A 1 253 ? -20.319 5.433 19.446 1.00 59.47 253 SER A C 1
ATOM 1977 O O . SER A 1 253 ? -19.556 6.284 19.901 1.00 59.47 253 SER A O 1
ATOM 1979 N N . ALA A 1 254 ? -20.806 4.449 20.208 1.00 65.56 254 ALA A N 1
ATOM 1980 C CA . ALA A 1 254 ? -20.403 4.252 21.606 1.00 65.56 254 ALA A CA 1
ATOM 1981 C C . ALA A 1 254 ? -18.868 4.143 21.778 1.00 65.56 254 ALA A C 1
ATOM 1983 O O . ALA A 1 254 ? -18.344 4.303 22.878 1.00 65.56 254 ALA A O 1
ATOM 1984 N N . LEU A 1 255 ? -18.140 3.886 20.685 1.00 79.12 255 LEU A N 1
ATOM 1985 C CA . LEU A 1 255 ? -16.684 3.812 20.632 1.00 79.12 255 LEU A CA 1
ATOM 1986 C C . LEU A 1 255 ? -15.993 5.146 20.325 1.00 79.12 255 LEU A C 1
ATOM 1988 O O . LEU A 1 255 ? -14.769 5.178 20.328 1.00 79.12 255 LEU A O 1
ATOM 1992 N N . ASP A 1 256 ? -16.704 6.251 20.094 1.00 75.88 256 ASP A N 1
ATOM 1993 C CA . ASP A 1 256 ? -16.064 7.536 19.764 1.00 75.88 256 ASP A CA 1
ATOM 1994 C C . ASP A 1 256 ? -15.233 8.125 20.915 1.00 75.88 256 ASP A C 1
ATOM 1996 O O . ASP A 1 256 ? -14.314 8.913 20.678 1.00 75.88 256 ASP A O 1
ATOM 2000 N N . GLU A 1 257 ? -15.485 7.690 22.153 1.00 78.75 257 GLU A N 1
ATOM 2001 C CA . GLU A 1 257 ? -14.653 8.006 23.322 1.00 78.75 257 GLU A CA 1
ATOM 2002 C C . GLU A 1 257 ? -13.338 7.196 23.372 1.00 78.75 257 GLU A C 1
ATOM 2004 O O . GLU A 1 257 ? -12.418 7.528 24.130 1.00 78.75 257 GLU A O 1
ATOM 2009 N N . HIS A 1 258 ? -13.235 6.138 22.561 1.00 85.44 258 HIS A N 1
ATOM 2010 C CA . HIS A 1 258 ? -12.101 5.225 22.494 1.00 85.44 258 HIS A CA 1
ATOM 2011 C C . HIS A 1 258 ? -11.333 5.415 21.171 1.00 85.44 258 HIS A C 1
ATOM 2013 O O . HIS A 1 258 ? -11.872 5.159 20.094 1.00 85.44 258 HIS A O 1
ATOM 2019 N N . PRO A 1 259 ? -10.050 5.827 21.202 1.00 88.00 259 PRO A N 1
ATOM 2020 C CA . PRO A 1 259 ? -9.269 5.960 19.979 1.00 88.00 259 PRO A CA 1
ATOM 2021 C C . PRO A 1 259 ? -9.121 4.602 19.295 1.00 88.00 259 PRO A C 1
ATOM 2023 O O . PRO A 1 259 ? -8.739 3.619 19.934 1.00 88.00 259 PRO A O 1
ATOM 2026 N N . ALA A 1 260 ? -9.362 4.569 17.989 1.00 92.06 260 ALA A N 1
ATOM 2027 C CA . ALA A 1 260 ? -9.078 3.432 17.133 1.00 92.06 260 ALA A CA 1
ATOM 2028 C C . ALA A 1 260 ? -7.684 3.585 16.514 1.00 92.06 260 ALA A C 1
ATOM 2030 O O . ALA A 1 260 ? -7.388 4.605 15.892 1.00 92.06 260 ALA A O 1
ATOM 2031 N N . TRP A 1 261 ? -6.836 2.573 16.690 1.00 94.50 261 TRP A N 1
ATOM 2032 C CA . TRP A 1 261 ? -5.529 2.467 16.039 1.00 94.50 261 TRP A CA 1
ATOM 2033 C C . TRP A 1 261 ? -5.650 1.906 14.622 1.00 94.50 261 TRP A C 1
ATOM 2035 O O . TRP A 1 261 ? -5.001 2.393 13.699 1.00 94.50 261 TRP A O 1
ATOM 2045 N N . LEU A 1 262 ? -6.508 0.897 14.450 1.00 95.69 262 LEU A N 1
ATOM 2046 C CA . LEU A 1 262 ? -6.832 0.311 13.152 1.00 95.69 262 LEU A CA 1
ATOM 2047 C C . LEU A 1 262 ? -8.313 0.507 12.874 1.00 95.69 262 LEU A C 1
ATOM 2049 O O . LEU A 1 262 ? -9.152 0.213 13.726 1.00 95.69 262 LEU A O 1
ATOM 2053 N N . ARG A 1 263 ? -8.634 0.967 11.668 1.00 95.44 263 ARG A N 1
ATOM 2054 C CA . ARG A 1 263 ? -10.011 1.110 11.183 1.00 95.44 263 ARG A CA 1
ATOM 2055 C C . ARG A 1 263 ? -10.132 0.398 9.845 1.00 95.44 263 ARG A C 1
ATOM 2057 O O . ARG A 1 263 ? -9.394 0.705 8.912 1.00 95.44 263 ARG A O 1
ATOM 2064 N N . VAL A 1 264 ? -11.043 -0.567 9.761 1.00 96.69 264 VAL A N 1
ATOM 2065 C CA . VAL A 1 264 ? -11.281 -1.377 8.564 1.00 96.69 264 VAL A CA 1
ATOM 2066 C C . VAL A 1 264 ? -12.608 -0.965 7.952 1.00 96.69 264 VAL A C 1
ATOM 2068 O O . VAL A 1 264 ? -13.667 -1.090 8.570 1.00 96.69 264 VAL A O 1
ATOM 2071 N N . PHE A 1 265 ? -12.548 -0.510 6.709 1.00 95.50 265 PHE A N 1
ATOM 2072 C CA . PHE A 1 265 ? -13.693 -0.065 5.938 1.00 95.50 265 PHE A CA 1
ATOM 2073 C C . PHE A 1 265 ? -13.956 -1.009 4.777 1.00 95.50 265 PHE A C 1
ATOM 2075 O O . PHE A 1 265 ? -13.057 -1.288 3.987 1.00 95.50 265 PHE A O 1
ATOM 2082 N N . LYS A 1 266 ? -15.207 -1.431 4.617 1.00 95.94 266 LYS A N 1
ATOM 2083 C CA . LYS A 1 266 ? -15.707 -1.992 3.364 1.00 95.94 266 LYS A CA 1
ATOM 2084 C C . LYS A 1 266 ? -16.125 -0.841 2.453 1.00 95.94 266 LYS A C 1
ATOM 2086 O O . LYS A 1 266 ? -16.817 0.073 2.895 1.00 95.94 266 LYS A O 1
ATOM 2091 N N . VAL A 1 267 ? -15.717 -0.879 1.191 1.00 94.50 267 VAL A N 1
ATOM 2092 C CA . VAL A 1 267 ? -16.146 0.100 0.187 1.00 94.50 267 VAL A CA 1
ATOM 2093 C C . VAL A 1 267 ? -17.363 -0.468 -0.539 1.00 94.50 267 VAL A C 1
ATOM 2095 O O . VAL A 1 267 ? -17.310 -1.556 -1.110 1.00 94.50 267 VAL A O 1
ATOM 2098 N N . LEU A 1 268 ? -18.485 0.240 -0.453 1.00 93.88 268 LEU A N 1
ATOM 2099 C CA . LEU A 1 268 ? -19.742 -0.116 -1.103 1.00 93.88 268 LEU A CA 1
ATOM 2100 C C . LEU A 1 268 ? -19.761 0.394 -2.557 1.00 93.88 268 LEU A C 1
ATOM 2102 O O . LEU A 1 268 ? -19.001 1.309 -2.899 1.00 93.88 268 LEU A O 1
ATOM 2106 N N . PRO A 1 269 ? -20.645 -0.145 -3.422 1.00 91.56 269 PRO A N 1
ATOM 2107 C CA . PRO A 1 269 ? -20.897 0.442 -4.735 1.00 91.56 269 PRO A CA 1
ATOM 2108 C C . PRO A 1 269 ? -21.203 1.942 -4.613 1.00 91.56 269 PRO A C 1
ATOM 2110 O O . PRO A 1 269 ? -21.947 2.356 -3.726 1.00 91.56 269 PRO A O 1
ATOM 2113 N N . GLY A 1 270 ? -20.592 2.762 -5.469 1.00 88.75 270 GLY A N 1
ATOM 2114 C CA . GLY A 1 270 ? -20.658 4.227 -5.370 1.00 88.75 270 GLY A CA 1
ATOM 2115 C C . GLY A 1 270 ? -19.566 4.862 -4.499 1.00 88.75 270 GLY A C 1
ATOM 2116 O O . GLY A 1 270 ? -19.559 6.074 -4.333 1.00 88.75 270 GLY A O 1
ATOM 2117 N N . GLY A 1 271 ? -18.634 4.073 -3.952 1.00 89.31 271 GLY A N 1
ATOM 2118 C CA . GLY A 1 271 ? -17.451 4.580 -3.244 1.00 89.31 271 GLY A CA 1
ATOM 2119 C C . GLY A 1 271 ? -17.672 4.889 -1.761 1.00 89.31 271 GLY A C 1
ATOM 2120 O O . GLY A 1 271 ? -16.712 5.194 -1.051 1.00 89.31 271 GLY A O 1
ATOM 2121 N N . LYS A 1 272 ? -18.908 4.749 -1.261 1.00 91.00 272 LYS A N 1
ATOM 2122 C CA . LYS A 1 272 ? -19.228 4.963 0.155 1.00 91.00 272 LYS A CA 1
ATOM 2123 C C . LYS A 1 272 ? -18.468 3.966 1.032 1.00 91.00 272 LYS A C 1
ATOM 2125 O O . LYS A 1 272 ? -18.521 2.757 0.808 1.00 91.00 272 LYS A O 1
ATOM 2130 N N . ARG A 1 273 ? -17.790 4.468 2.063 1.00 92.56 273 ARG A N 1
ATOM 2131 C CA . ARG A 1 273 ? -17.053 3.648 3.035 1.00 92.56 273 ARG A CA 1
ATOM 2132 C C . ARG A 1 273 ? -17.957 3.287 4.210 1.00 92.56 273 ARG A C 1
ATOM 2134 O O . ARG A 1 273 ? -18.614 4.151 4.778 1.00 92.56 273 ARG A O 1
ATOM 2141 N N . GLN A 1 274 ? -17.963 2.015 4.589 1.00 92.31 274 GLN A N 1
ATOM 2142 C CA . GLN A 1 274 ? -18.646 1.501 5.772 1.00 92.31 274 GLN A CA 1
ATOM 2143 C C . GLN A 1 274 ? -17.603 0.932 6.731 1.00 92.31 274 GLN A C 1
ATOM 2145 O O . GLN A 1 274 ? -16.879 0.010 6.360 1.00 92.31 274 GLN A O 1
ATOM 2150 N N . LEU A 1 275 ? -17.519 1.457 7.956 1.00 93.12 275 LEU A N 1
ATOM 2151 C CA . LEU A 1 275 ? -16.673 0.870 8.997 1.00 93.12 275 LEU A CA 1
ATOM 2152 C C . LEU A 1 275 ? -17.233 -0.512 9.362 1.00 93.12 275 LEU A C 1
ATOM 2154 O O . LEU A 1 275 ? -18.419 -0.633 9.655 1.00 93.12 275 LEU A O 1
ATOM 2158 N N . VAL A 1 276 ? -16.402 -1.553 9.309 1.00 94.75 276 VAL A N 1
ATOM 2159 C CA . VAL A 1 276 ? -16.823 -2.946 9.558 1.00 94.75 276 VAL A CA 1
ATOM 2160 C C . VAL A 1 276 ? -16.057 -3.612 10.692 1.00 94.75 276 VAL A C 1
ATOM 2162 O O . VAL A 1 276 ? -16.578 -4.537 11.309 1.00 94.75 276 VAL A O 1
ATOM 2165 N N . ALA A 1 277 ? -14.851 -3.135 10.992 1.00 96.25 277 ALA A N 1
ATOM 2166 C CA . ALA A 1 277 ? -14.049 -3.634 12.094 1.00 96.25 277 ALA A CA 1
ATOM 2167 C C . ALA A 1 277 ? -13.047 -2.570 12.550 1.00 96.25 277 ALA A C 1
ATOM 2169 O O . ALA A 1 277 ? -12.670 -1.682 11.781 1.00 96.25 277 ALA A O 1
ATOM 2170 N N . LEU A 1 278 ? -12.618 -2.647 13.803 1.00 96.12 278 LEU A N 1
ATOM 2171 C CA . LEU A 1 278 ? -11.652 -1.716 14.363 1.00 96.12 278 LEU A CA 1
ATOM 2172 C C . LEU A 1 278 ? -10.858 -2.346 15.510 1.00 96.12 278 LEU A C 1
ATOM 2174 O O . LEU A 1 278 ? -11.318 -3.279 16.171 1.00 96.12 278 LEU A O 1
ATOM 2178 N N . ALA A 1 279 ? -9.672 -1.792 15.743 1.00 96.31 279 ALA A N 1
ATOM 2179 C CA . ALA A 1 279 ? -8.870 -2.035 16.931 1.00 96.31 279 ALA A CA 1
ATOM 2180 C C . ALA A 1 279 ? -8.826 -0.746 17.753 1.00 96.31 279 ALA A C 1
ATOM 2182 O O . ALA A 1 279 ? -8.227 0.237 17.309 1.00 96.31 279 ALA A O 1
ATOM 2183 N N . TRP A 1 280 ? -9.479 -0.724 18.915 1.00 94.69 280 TRP A N 1
ATOM 2184 C CA . TRP A 1 280 ? -9.596 0.469 19.758 1.00 94.69 280 TRP A CA 1
ATOM 2185 C C . TRP A 1 280 ? -8.969 0.274 21.121 1.00 94.69 280 TRP A C 1
ATOM 2187 O O . TRP A 1 280 ? -8.873 -0.835 21.637 1.00 94.69 280 TRP A O 1
ATOM 2197 N N . ARG A 1 281 ? -8.554 1.375 21.733 1.00 92.62 281 ARG A N 1
ATOM 2198 C CA . ARG A 1 281 ? -7.975 1.351 23.069 1.00 92.62 281 ARG A CA 1
ATOM 2199 C C . ARG A 1 281 ? -9.032 0.968 24.105 1.00 92.62 281 ARG A C 1
ATOM 2201 O O . ARG A 1 281 ? -10.105 1.566 24.152 1.00 92.62 281 ARG A O 1
ATOM 2208 N N . LYS A 1 282 ? -8.710 0.026 24.995 1.00 91.75 282 LYS A N 1
ATOM 2209 C CA . LYS A 1 282 ? -9.595 -0.382 26.107 1.00 91.75 282 LYS A CA 1
ATOM 2210 C C . LYS A 1 282 ? -9.891 0.772 27.069 1.00 91.75 282 LYS A C 1
ATOM 2212 O O . LYS A 1 282 ? -10.963 0.834 27.659 1.00 91.75 282 LYS A O 1
ATOM 2217 N N . THR A 1 283 ? -8.948 1.699 27.213 1.00 85.12 283 THR A N 1
ATOM 2218 C CA . THR A 1 283 ? -9.074 2.897 28.052 1.00 85.12 283 THR A CA 1
ATOM 2219 C C . THR A 1 283 ? -9.495 4.114 27.229 1.00 85.12 283 THR A C 1
ATOM 2221 O O . THR A 1 283 ? -9.027 4.290 26.102 1.00 85.12 283 THR A O 1
ATOM 2224 N N . ARG A 1 284 ? -10.318 4.984 27.822 1.00 79.19 284 ARG A N 1
ATOM 2225 C CA . ARG A 1 284 ? -10.734 6.268 27.232 1.00 79.19 284 ARG A CA 1
ATOM 2226 C C . ARG A 1 284 ? -9.560 7.244 27.077 1.00 79.19 284 ARG A C 1
ATOM 2228 O O . ARG A 1 284 ? -8.514 7.080 27.708 1.00 79.19 284 ARG A O 1
ATOM 2235 N N . PHE A 1 285 ? -9.753 8.283 26.264 1.00 68.69 285 PHE A N 1
ATOM 2236 C CA . PHE A 1 285 ? -8.834 9.423 26.165 1.00 68.69 285 PHE A CA 1
ATOM 2237 C C . PHE A 1 285 ? -8.694 10.155 27.510 1.00 68.69 285 PHE A C 1
ATOM 2239 O O . PHE A 1 285 ? -9.616 10.838 27.943 1.00 68.69 285 PHE A O 1
ATOM 2246 N N . THR A 1 286 ? -7.519 10.097 28.133 1.00 68.12 286 THR A N 1
ATOM 2247 C CA . THR A 1 286 ? -7.076 11.123 29.099 1.00 68.12 286 THR A CA 1
ATOM 2248 C C . THR A 1 286 ? -6.151 12.140 28.434 1.00 68.12 286 THR A C 1
ATOM 2250 O O . THR A 1 286 ? -6.292 13.338 28.655 1.00 68.12 286 THR A O 1
ATOM 2253 N N . THR A 1 287 ? -5.280 11.668 27.539 1.00 70.75 287 THR A N 1
ATOM 2254 C CA . THR A 1 287 ? -4.414 12.476 26.670 1.00 70.75 287 THR A CA 1
ATOM 2255 C C . THR A 1 287 ? -4.367 11.820 25.296 1.00 70.75 287 THR A C 1
ATOM 2257 O O . THR A 1 287 ? -4.369 10.589 25.204 1.00 70.75 287 THR A O 1
ATOM 2260 N N . ALA A 1 288 ? -4.334 12.621 24.228 1.00 64.81 288 ALA A N 1
ATOM 2261 C CA . ALA A 1 288 ? -4.157 12.086 22.886 1.00 64.81 288 ALA A CA 1
ATOM 2262 C C . ALA A 1 288 ? -2.813 11.356 22.784 1.00 64.81 288 ALA A C 1
ATOM 2264 O O . ALA A 1 288 ? -1.794 11.977 23.094 1.00 64.81 288 ALA A O 1
ATOM 2265 N N . PRO A 1 289 ? -2.791 10.065 22.399 1.00 70.25 289 PRO A N 1
ATOM 2266 C CA . PRO A 1 289 ? -1.530 9.406 22.094 1.00 70.25 289 PRO A CA 1
ATOM 2267 C C . PRO A 1 289 ? -0.853 10.138 20.932 1.00 70.25 289 PRO A C 1
ATOM 2269 O O . PRO A 1 289 ? -1.541 10.732 20.089 1.00 70.25 289 PRO A O 1
ATOM 2272 N N . ASP A 1 290 ? 0.479 10.093 20.877 1.00 77.38 290 ASP A N 1
ATOM 2273 C CA . ASP A 1 290 ? 1.171 10.536 19.672 1.00 77.38 290 ASP A CA 1
ATOM 2274 C C . ASP A 1 290 ? 0.629 9.716 18.492 1.00 77.38 290 ASP A C 1
ATOM 2276 O O . ASP A 1 290 ? 0.410 8.510 18.594 1.00 77.38 290 ASP A O 1
ATOM 2280 N N . THR A 1 291 ? 0.385 10.373 17.361 1.00 70.62 291 THR A N 1
ATOM 2281 C CA . THR A 1 291 ? -0.168 9.760 16.144 1.00 70.62 291 THR A CA 1
ATOM 2282 C C . THR A 1 291 ? 0.693 8.595 15.633 1.00 70.62 291 THR A C 1
ATOM 2284 O O . THR A 1 291 ? 0.220 7.780 14.836 1.00 70.62 291 THR A O 1
ATOM 2287 N N . TYR A 1 292 ? 1.953 8.521 16.069 1.00 71.69 292 TYR A N 1
ATOM 2288 C CA . TYR A 1 292 ? 2.927 7.506 15.669 1.00 71.69 292 TYR A CA 1
ATOM 2289 C C . TYR A 1 292 ? 3.219 6.443 16.738 1.00 71.69 292 TYR A C 1
ATOM 2291 O O . TYR A 1 292 ? 3.938 5.494 16.431 1.00 71.69 292 TYR A O 1
ATOM 2299 N N . ASP A 1 293 ? 2.667 6.564 17.949 1.00 83.00 293 ASP A N 1
ATOM 2300 C CA . ASP A 1 293 ? 2.892 5.584 19.014 1.00 83.00 293 ASP A CA 1
ATOM 2301 C C . ASP A 1 293 ? 2.086 4.313 18.744 1.00 83.00 293 ASP A C 1
ATOM 2303 O O . ASP A 1 293 ? 0.859 4.297 18.873 1.00 83.00 293 ASP A O 1
ATOM 2307 N N . GLU A 1 294 ? 2.777 3.232 18.386 1.00 87.69 294 GLU A N 1
ATOM 2308 C CA . GLU A 1 294 ? 2.146 1.930 18.202 1.00 87.69 294 GLU A CA 1
ATOM 2309 C C . GLU A 1 294 ? 1.673 1.368 19.561 1.00 87.69 294 GLU A C 1
ATOM 2311 O O . GLU A 1 294 ? 2.473 1.250 20.497 1.00 87.69 294 GLU A O 1
ATOM 2316 N N . PRO A 1 295 ? 0.383 1.017 19.709 1.00 91.44 295 PRO A N 1
ATOM 2317 C CA . PRO A 1 295 ? -0.133 0.421 20.936 1.00 91.44 295 PRO A CA 1
ATOM 2318 C C . PRO A 1 295 ? 0.403 -0.987 21.171 1.00 91.44 295 PRO A C 1
ATOM 2320 O O . PRO A 1 295 ? 0.634 -1.761 20.243 1.00 91.44 295 PRO A O 1
ATOM 2323 N N . LYS A 1 296 ? 0.461 -1.382 22.445 1.00 92.38 296 LYS A N 1
ATOM 2324 C CA . LYS A 1 296 ? 0.648 -2.792 22.804 1.00 92.38 296 LYS A CA 1
ATOM 2325 C C . LYS A 1 296 ? -0.652 -3.564 22.585 1.00 92.38 296 LYS A C 1
ATOM 2327 O O . LYS A 1 296 ? -1.729 -3.069 22.901 1.00 92.38 296 LYS A O 1
ATOM 2332 N N . ASP A 1 297 ? -0.547 -4.824 22.163 1.00 92.94 297 ASP A N 1
ATOM 2333 C CA . ASP A 1 297 ? -1.701 -5.711 21.927 1.00 92.94 297 ASP A CA 1
ATOM 2334 C C . ASP A 1 297 ? -2.668 -5.769 23.129 1.00 92.94 297 ASP A C 1
ATOM 2336 O O . ASP A 1 297 ? -3.882 -5.649 22.986 1.00 92.94 297 ASP A O 1
ATOM 2340 N N . GLY A 1 298 ? -2.129 -5.839 24.352 1.00 94.12 298 GLY A N 1
ATOM 2341 C CA . GLY A 1 298 ? -2.923 -5.870 25.585 1.00 94.12 298 GLY A CA 1
ATOM 2342 C C . GLY A 1 298 ? -3.741 -4.601 25.870 1.00 94.12 298 GLY A C 1
ATOM 2343 O O . GLY A 1 298 ? -4.690 -4.660 26.656 1.00 94.12 298 GLY A O 1
ATOM 2344 N N . GLU A 1 299 ? -3.420 -3.477 25.227 1.00 94.00 299 GLU A N 1
ATOM 2345 C CA . GLU A 1 299 ? -4.099 -2.185 25.390 1.00 94.00 299 GLU A CA 1
ATOM 2346 C C . GLU A 1 299 ? -5.290 -2.022 24.437 1.00 94.00 299 GLU A C 1
ATOM 2348 O O . GLU A 1 299 ? -6.096 -1.102 24.614 1.00 94.00 299 GLU A O 1
ATOM 2353 N N . LEU A 1 300 ? -5.428 -2.921 23.458 1.00 95.88 300 LEU A N 1
ATOM 2354 C CA . LEU A 1 300 ? -6.442 -2.858 22.416 1.00 95.88 300 LEU A CA 1
ATOM 2355 C C . LEU A 1 300 ? -7.522 -3.929 22.576 1.00 95.88 300 LEU A C 1
ATOM 2357 O O . LEU A 1 300 ? -7.268 -5.068 22.966 1.00 95.88 300 LEU A O 1
ATOM 2361 N N . ALA A 1 301 ? -8.748 -3.548 22.248 1.00 96.75 301 ALA A N 1
ATOM 2362 C CA . ALA A 1 301 ? -9.849 -4.444 21.949 1.00 96.75 301 ALA A CA 1
ATOM 2363 C C . ALA A 1 301 ? -10.057 -4.498 20.429 1.00 96.75 301 ALA A C 1
ATOM 2365 O O . ALA A 1 301 ? -9.840 -3.505 19.732 1.00 96.75 301 ALA A O 1
ATOM 2366 N N . TYR A 1 302 ? -10.479 -5.659 19.926 1.00 97.62 302 TYR A N 1
ATOM 2367 C CA . TYR A 1 302 ? -10.617 -5.932 18.497 1.00 97.62 302 TYR A CA 1
ATOM 2368 C C . TYR A 1 302 ? -12.025 -6.410 18.193 1.00 97.62 302 TYR A C 1
ATOM 2370 O O . TYR A 1 302 ? -12.473 -7.444 18.702 1.00 97.62 302 TYR A O 1
ATOM 2378 N N . GLY A 1 303 ? -12.739 -5.699 17.332 1.00 96.31 303 GLY A N 1
ATOM 2379 C CA . GLY A 1 303 ? -14.153 -5.992 17.167 1.00 96.31 303 GLY A CA 1
ATOM 2380 C C . GLY A 1 303 ? -14.889 -5.100 16.190 1.00 96.31 303 GLY A C 1
ATOM 2381 O O . GLY A 1 303 ? -14.308 -4.514 15.276 1.00 96.31 303 GLY A O 1
ATOM 2382 N N . LEU A 1 304 ? -16.199 -5.064 16.380 1.00 95.00 304 LEU A N 1
ATOM 2383 C CA . LEU A 1 304 ? -17.153 -4.420 15.493 1.00 95.00 304 LEU A CA 1
ATOM 2384 C C . LEU A 1 304 ? -17.449 -2.972 15.933 1.00 95.00 304 LEU A C 1
ATOM 2386 O O . LEU A 1 304 ? -17.288 -2.643 17.109 1.00 95.00 304 LEU A O 1
ATOM 2390 N N . PRO A 1 305 ? -17.959 -2.112 15.027 1.00 91.50 305 PRO A N 1
ATOM 2391 C CA . PRO A 1 305 ? -18.323 -0.716 15.326 1.00 91.50 305 PRO A CA 1
ATOM 2392 C C . PRO A 1 305 ? -19.351 -0.517 16.444 1.00 91.50 305 PRO A C 1
ATOM 2394 O O . PRO A 1 305 ? -19.464 0.582 16.978 1.00 91.50 305 PRO A O 1
ATOM 2397 N N . ASN A 1 306 ? -20.104 -1.563 16.791 1.00 89.56 306 ASN A N 1
ATOM 2398 C CA . ASN A 1 306 ? -21.075 -1.562 17.887 1.00 89.56 306 ASN A CA 1
ATOM 2399 C C . ASN A 1 306 ? -20.450 -1.905 19.257 1.00 89.56 306 ASN A C 1
ATOM 2401 O O . ASN A 1 306 ? -21.176 -2.077 20.229 1.00 89.56 306 ASN A O 1
ATOM 2405 N N . GLY A 1 307 ? -19.123 -2.049 19.334 1.00 91.44 307 GLY A N 1
ATOM 2406 C CA . GLY A 1 307 ? -18.376 -2.330 20.563 1.00 91.44 307 GLY A CA 1
ATOM 2407 C C . GLY A 1 307 ? -18.238 -3.811 20.904 1.00 91.44 307 GLY A C 1
ATOM 2408 O O . GLY A 1 307 ? -17.537 -4.152 21.856 1.00 91.44 307 GLY A O 1
ATOM 2409 N N . VAL A 1 308 ? -18.845 -4.707 20.120 1.00 95.19 308 VAL A N 1
ATOM 2410 C CA . VAL A 1 308 ? -18.702 -6.152 20.319 1.00 95.19 308 VAL A CA 1
ATOM 2411 C C . VAL A 1 308 ? -17.277 -6.579 19.976 1.00 95.19 308 VAL A C 1
ATOM 2413 O O . VAL A 1 308 ? -16.849 -6.490 18.823 1.00 95.19 308 VAL A O 1
ATOM 2416 N N . VAL A 1 309 ? -16.555 -7.077 20.979 1.00 97.19 309 VAL A N 1
ATOM 2417 C CA . VAL A 1 309 ? -15.238 -7.703 20.810 1.00 97.19 309 VAL A CA 1
ATOM 2418 C C . VAL A 1 309 ? -15.420 -9.058 20.130 1.00 97.19 309 VAL A C 1
ATOM 2420 O O . VAL A 1 309 ? -16.213 -9.881 20.579 1.00 97.19 309 VAL A O 1
ATOM 2423 N N . LYS A 1 310 ? -14.692 -9.282 19.035 1.00 98.06 310 LYS A N 1
ATOM 2424 C CA . LYS A 1 310 ? -14.777 -10.506 18.222 1.00 98.06 310 LYS A CA 1
ATOM 2425 C C . LYS A 1 310 ? -13.457 -11.275 18.171 1.00 98.06 310 LYS A C 1
ATOM 2427 O O . LYS A 1 310 ? -13.476 -12.490 17.993 1.00 98.06 310 LYS A O 1
ATOM 2432 N N . TRP A 1 311 ? -12.330 -10.585 18.326 1.00 98.44 311 TRP A N 1
ATOM 2433 C CA . TRP A 1 311 ? -10.994 -11.179 18.265 1.00 98.44 311 TRP A CA 1
ATOM 2434 C C . TRP A 1 311 ? -10.222 -10.886 19.550 1.00 98.44 311 TRP A C 1
ATOM 2436 O O . TRP A 1 311 ? -10.405 -9.831 20.159 1.00 98.44 311 TRP A O 1
ATOM 2446 N N . HIS A 1 312 ? -9.353 -11.810 19.962 1.00 97.25 312 HIS A N 1
ATOM 2447 C CA . HIS A 1 312 ? -8.677 -11.733 21.263 1.00 97.25 312 HIS A CA 1
ATOM 2448 C C . HIS A 1 312 ? -7.251 -11.179 21.175 1.00 97.25 312 HIS A C 1
ATOM 2450 O O . HIS A 1 312 ? -6.656 -10.869 22.203 1.00 97.25 312 HIS A O 1
ATOM 2456 N N . SER A 1 313 ? -6.702 -11.050 19.964 1.00 97.50 313 SER A N 1
ATOM 2457 C CA . SER A 1 313 ? -5.353 -10.528 19.721 1.00 97.50 313 SER A CA 1
ATOM 2458 C C . SER A 1 313 ? -5.240 -9.814 18.374 1.00 97.50 313 SER A C 1
ATOM 2460 O O . SER A 1 313 ? -5.993 -10.104 17.436 1.00 97.50 313 SER A O 1
ATOM 2462 N N . MET A 1 314 ? -4.223 -8.956 18.240 1.00 97.12 314 MET A N 1
ATOM 2463 C CA . MET A 1 314 ? -3.859 -8.285 16.987 1.00 97.12 314 MET A CA 1
ATOM 2464 C C . MET A 1 314 ? -3.653 -9.288 15.851 1.00 97.12 314 MET A C 1
ATOM 2466 O O . MET A 1 314 ? -4.072 -9.058 14.721 1.00 97.12 314 MET A O 1
ATOM 2470 N N . ARG A 1 315 ? -3.028 -10.432 16.143 1.00 96.81 315 ARG A N 1
ATOM 2471 C CA . ARG A 1 315 ? -2.746 -11.462 15.138 1.00 96.81 315 ARG A CA 1
ATOM 2472 C C . ARG A 1 315 ? -4.025 -12.098 14.591 1.00 96.81 315 ARG A C 1
ATOM 2474 O O . ARG A 1 315 ? -4.108 -12.347 13.389 1.00 96.81 315 ARG A O 1
ATOM 2481 N N . GLU A 1 316 ? -4.997 -12.396 15.452 1.00 97.69 316 GLU A N 1
ATOM 2482 C CA . GLU A 1 316 ? -6.301 -12.919 15.021 1.00 97.69 316 GLU A CA 1
ATOM 2483 C C . GLU A 1 316 ? -7.066 -11.885 14.197 1.00 97.69 316 GLU A C 1
ATOM 2485 O O . GLU A 1 316 ? -7.572 -12.214 13.124 1.00 97.69 316 GLU A O 1
ATOM 2490 N N . PHE A 1 317 ? -7.088 -10.638 14.671 1.00 98.00 317 PHE A N 1
ATOM 2491 C CA . PHE A 1 317 ? -7.716 -9.511 13.991 1.00 98.00 317 PHE A CA 1
ATOM 2492 C C . PHE A 1 317 ? -7.126 -9.281 12.593 1.00 98.00 317 PHE A C 1
ATOM 2494 O O . PHE A 1 317 ? -7.848 -9.296 11.595 1.00 98.00 317 PHE A O 1
ATOM 2501 N N . ALA A 1 318 ? -5.800 -9.152 12.506 1.00 97.19 318 ALA A N 1
ATOM 2502 C CA . ALA A 1 318 ? -5.087 -8.932 11.255 1.00 97.19 318 ALA A CA 1
ATOM 2503 C C . ALA A 1 318 ? -5.295 -10.082 10.266 1.00 97.19 318 ALA A C 1
ATOM 2505 O O . ALA A 1 318 ? -5.518 -9.843 9.083 1.00 97.19 318 ALA A O 1
ATOM 2506 N N . ARG A 1 319 ? -5.298 -11.335 10.737 1.00 96.56 319 ARG A N 1
ATOM 2507 C CA . ARG A 1 319 ? -5.591 -12.491 9.881 1.00 96.56 319 ARG A CA 1
ATOM 2508 C C . ARG A 1 319 ? -7.022 -12.456 9.345 1.00 96.56 319 ARG A C 1
ATOM 2510 O O . ARG A 1 319 ? -7.219 -12.697 8.159 1.00 96.56 319 ARG A O 1
ATOM 2517 N N . ALA A 1 320 ? -8.006 -12.186 10.203 1.00 97.12 320 ALA A N 1
ATOM 2518 C CA . ALA A 1 320 ? -9.415 -12.199 9.820 1.00 97.12 320 ALA A CA 1
ATOM 2519 C C . ALA A 1 320 ? -9.764 -11.090 8.816 1.00 97.12 320 ALA A C 1
ATOM 2521 O O . ALA A 1 320 ? -10.535 -11.324 7.888 1.00 97.12 320 ALA A O 1
ATOM 2522 N N . GLU A 1 321 ? -9.161 -9.911 8.971 1.00 96.88 321 GLU A N 1
ATOM 2523 C CA . GLU A 1 321 ? -9.393 -8.762 8.087 1.00 96.88 321 GLU A CA 1
ATOM 2524 C C . GLU A 1 321 ? -8.345 -8.621 6.965 1.00 96.88 321 GLU A C 1
ATOM 2526 O O . GLU A 1 321 ? -8.409 -7.689 6.158 1.00 96.88 321 GLU A O 1
ATOM 2531 N N . ASN A 1 322 ? -7.417 -9.582 6.859 1.00 95.75 322 ASN A N 1
ATOM 2532 C CA . ASN A 1 322 ? -6.330 -9.620 5.876 1.00 95.75 322 ASN A CA 1
ATOM 2533 C C . ASN A 1 322 ? -5.481 -8.327 5.873 1.00 95.75 322 ASN A C 1
ATOM 2535 O O . ASN A 1 322 ? -5.270 -7.681 4.841 1.00 95.75 322 ASN A O 1
ATOM 2539 N N . ILE A 1 323 ? -5.042 -7.930 7.068 1.00 96.50 323 ILE A N 1
ATOM 2540 C CA . ILE A 1 323 ? -4.208 -6.755 7.326 1.00 96.50 323 ILE A CA 1
ATOM 2541 C C . ILE A 1 323 ? -2.732 -7.156 7.254 1.00 96.50 323 ILE A C 1
ATOM 2543 O O . ILE A 1 323 ? -2.302 -8.105 7.906 1.00 96.50 323 ILE A O 1
ATOM 2547 N N . ASP A 1 324 ? -1.956 -6.395 6.491 1.00 96.31 324 ASP A N 1
ATOM 2548 C CA . ASP A 1 324 ? -0.524 -6.573 6.262 1.00 96.31 324 ASP A CA 1
ATOM 2549 C C . ASP A 1 324 ? 0.222 -5.321 6.749 1.00 96.31 324 ASP A C 1
ATOM 2551 O O . ASP A 1 324 ? 0.538 -4.422 5.970 1.00 96.31 324 ASP A O 1
ATOM 2555 N N . LEU A 1 325 ? 0.456 -5.237 8.064 1.00 94.94 325 LEU A N 1
ATOM 2556 C CA . LEU A 1 325 ? 1.077 -4.065 8.707 1.00 94.94 325 LEU A CA 1
ATOM 2557 C C . LEU A 1 325 ? 2.545 -3.858 8.304 1.00 94.94 325 LEU A C 1
ATOM 2559 O O . LEU A 1 325 ? 3.043 -2.736 8.371 1.00 94.94 325 LEU A O 1
ATOM 2563 N N . ASP A 1 326 ? 3.205 -4.916 7.829 1.00 95.06 326 ASP A N 1
ATOM 2564 C CA . ASP A 1 326 ? 4.597 -4.892 7.367 1.00 95.06 326 ASP A CA 1
ATOM 2565 C C . ASP A 1 326 ? 4.718 -4.677 5.848 1.00 95.06 326 ASP A C 1
ATOM 2567 O O . ASP A 1 3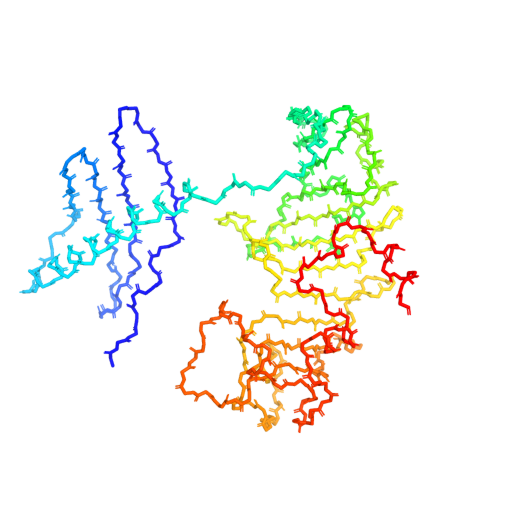26 ? 5.826 -4.668 5.303 1.00 95.06 326 ASP A O 1
ATOM 2571 N N . ALA A 1 327 ? 3.586 -4.551 5.142 1.00 95.44 327 ALA A N 1
ATOM 2572 C CA . ALA A 1 327 ? 3.509 -4.536 3.681 1.00 95.44 327 ALA A CA 1
ATOM 2573 C C . ALA A 1 327 ? 4.293 -5.694 3.019 1.00 95.44 327 ALA A C 1
ATOM 2575 O O . ALA A 1 327 ? 4.892 -5.547 1.948 1.00 95.44 327 ALA A O 1
ATOM 2576 N N . SER A 1 328 ? 4.299 -6.864 3.662 1.00 94.19 328 SER A N 1
ATOM 2577 C CA . SER A 1 328 ? 5.011 -8.071 3.235 1.00 94.19 328 SER A CA 1
ATOM 2578 C C . SER A 1 328 ? 4.568 -8.571 1.855 1.00 94.19 328 SER A C 1
ATOM 2580 O O . SER A 1 328 ? 5.370 -9.119 1.095 1.00 94.19 328 SER A O 1
ATOM 2582 N N . SER A 1 329 ? 3.316 -8.314 1.474 1.00 92.31 329 SER A N 1
ATOM 2583 C CA . SER A 1 329 ? 2.776 -8.632 0.149 1.00 92.31 329 SER A CA 1
ATOM 2584 C C . SER A 1 329 ? 3.474 -7.881 -0.992 1.00 92.31 329 SER A C 1
ATOM 2586 O O . SER A 1 329 ? 3.489 -8.381 -2.118 1.00 92.31 329 SER A O 1
ATOM 2588 N N . LEU A 1 330 ? 4.128 -6.743 -0.718 1.00 93.44 330 LEU A N 1
ATOM 2589 C CA . LEU A 1 330 ? 4.922 -6.004 -1.709 1.00 93.44 330 LEU A CA 1
ATOM 2590 C C . LEU A 1 330 ? 6.207 -6.729 -2.127 1.00 93.44 330 LEU A C 1
ATOM 2592 O O . LEU A 1 330 ? 6.810 -6.363 -3.138 1.00 93.44 330 LEU A O 1
ATOM 2596 N N . ALA A 1 331 ? 6.647 -7.732 -1.363 1.00 90.38 331 ALA A N 1
ATOM 2597 C CA . ALA A 1 331 ? 7.830 -8.522 -1.690 1.00 90.38 331 ALA A CA 1
ATOM 2598 C C . ALA A 1 331 ? 7.576 -9.546 -2.810 1.00 90.38 331 ALA A C 1
ATOM 2600 O O . ALA A 1 331 ? 8.528 -10.101 -3.333 1.00 90.38 331 ALA A O 1
ATOM 2601 N N . GLY A 1 332 ? 6.318 -9.787 -3.195 1.00 78.94 332 GLY A N 1
ATOM 2602 C CA . GLY A 1 332 ? 5.947 -10.728 -4.258 1.00 78.94 332 GLY A CA 1
ATOM 2603 C C . GLY A 1 332 ? 5.773 -12.184 -3.828 1.00 78.94 332 GLY A C 1
ATOM 2604 O O . GLY A 1 332 ? 5.165 -12.984 -4.541 1.00 78.94 332 GLY A O 1
ATOM 2605 N N . SER A 1 333 ? 6.130 -12.513 -2.587 1.00 68.12 333 SER A N 1
ATOM 2606 C CA . SER A 1 333 ? 6.087 -13.883 -2.067 1.00 68.12 333 SER A CA 1
ATOM 2607 C C . SER A 1 333 ? 4.674 -14.411 -1.758 1.00 68.12 333 SER A C 1
ATOM 2609 O O . SER A 1 333 ? 4.528 -15.492 -1.181 1.00 68.12 333 SER A O 1
ATOM 2611 N N . SER A 1 334 ? 3.619 -13.697 -2.173 1.00 54.44 334 SER A N 1
ATOM 2612 C CA . SER A 1 334 ? 2.206 -14.053 -1.939 1.00 54.44 334 SER A CA 1
ATOM 2613 C C . SER A 1 334 ? 1.854 -15.481 -2.385 1.00 54.44 334 SER A C 1
ATOM 2615 O O . SER A 1 334 ? 1.008 -16.132 -1.770 1.00 54.44 334 SER A O 1
ATOM 2617 N N . ARG A 1 335 ? 2.573 -16.037 -3.375 1.00 50.31 335 ARG A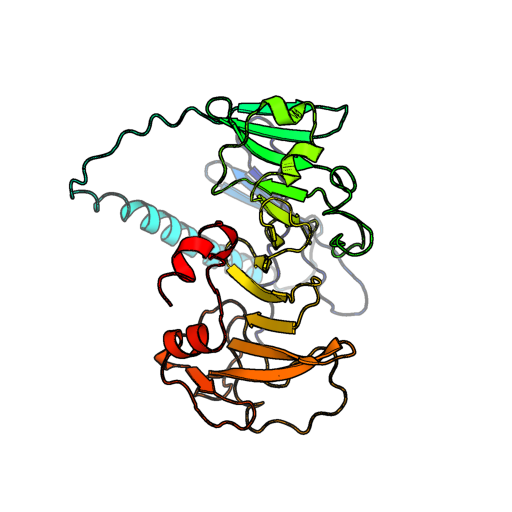 N 1
ATOM 2618 C CA . ARG A 1 335 ? 2.399 -17.424 -3.845 1.00 50.31 335 ARG A CA 1
ATOM 2619 C C . ARG A 1 335 ? 2.683 -18.481 -2.764 1.00 50.31 335 ARG A C 1
ATOM 2621 O O . ARG A 1 335 ? 2.155 -19.583 -2.854 1.00 50.31 335 ARG A O 1
ATOM 2628 N N . ARG A 1 336 ? 3.472 -18.161 -1.729 1.00 46.72 336 ARG A N 1
ATOM 2629 C CA . ARG A 1 336 ? 3.701 -19.045 -0.567 1.00 46.72 336 ARG A CA 1
ATOM 2630 C C . ARG A 1 336 ? 2.678 -18.866 0.554 1.00 46.72 336 ARG A C 1
ATOM 2632 O O . ARG A 1 336 ? 2.493 -19.802 1.325 1.00 46.72 336 ARG A O 1
ATOM 2639 N N . GLN A 1 337 ? 2.025 -17.709 0.656 1.00 44.94 337 GLN A N 1
ATOM 2640 C CA . GLN A 1 337 ? 1.018 -17.466 1.695 1.00 44.94 337 GLN A CA 1
ATOM 2641 C C . GLN A 1 337 ? -0.318 -18.137 1.357 1.00 44.94 337 GLN A C 1
ATOM 2643 O O . GLN A 1 337 ? -0.884 -18.789 2.225 1.00 44.94 337 GLN A O 1
ATOM 2648 N N . SER A 1 338 ? -0.769 -18.105 0.097 1.00 42.34 338 SER A N 1
ATOM 2649 C CA . SER A 1 338 ? -2.025 -18.771 -0.303 1.00 42.34 338 SER A CA 1
ATOM 2650 C C . SER A 1 338 ? -1.959 -20.304 -0.330 1.00 42.34 338 SER A C 1
ATOM 2652 O O . SER A 1 338 ? -2.998 -20.942 -0.362 1.00 42.34 338 SER A O 1
ATOM 2654 N N . ALA A 1 339 ? -0.763 -20.903 -0.324 1.00 37.62 339 ALA A N 1
ATOM 2655 C CA . ALA A 1 339 ? -0.584 -22.358 -0.231 1.00 37.62 339 ALA A CA 1
ATOM 2656 C C . ALA A 1 339 ? -0.409 -22.856 1.220 1.00 37.62 339 ALA A C 1
ATOM 2658 O O . ALA A 1 339 ? -0.204 -24.047 1.443 1.00 37.62 339 ALA A O 1
ATOM 2659 N N . ARG A 1 340 ? -0.419 -21.944 2.203 1.00 38.41 340 ARG A N 1
ATOM 2660 C CA . ARG A 1 340 ? -0.281 -22.236 3.641 1.00 38.41 340 ARG A CA 1
ATOM 2661 C C . ARG A 1 340 ? -1.472 -21.759 4.481 1.00 38.41 340 ARG A C 1
ATOM 2663 O O . ARG A 1 340 ? -1.426 -21.904 5.702 1.00 38.41 340 ARG A O 1
ATOM 2670 N N . MET A 1 341 ? -2.485 -21.174 3.847 1.00 36.16 341 MET A N 1
ATOM 2671 C CA . MET A 1 341 ? -3.788 -20.869 4.446 1.00 36.16 341 MET A CA 1
ATOM 2672 C C . MET A 1 341 ? -4.800 -21.905 3.981 1.00 36.16 341 MET A C 1
ATOM 2674 O O . MET A 1 341 ? -5.675 -22.239 4.801 1.00 36.16 341 MET A O 1
#

Foldseek 3Di:
DDDDDPPFDQADDDDDDPDPKGKDWGWGAADDDPPDGDIWIWIWIDDPPDIDIDTPDDDPDPCVPVVVVVVVVVVVVVVVVVVVVVVVVPPDDDDDDPDPPPVFAAWDWDADVVVGKIFTHTPQFTFKIWHFAPPQCLCRDPVNFDAAPVRDGGIKMKGALPDRHGPVCVVPVNCCLQGWIKIWGARYPRDRQWTWIFIDHRNDSATQWIFTGRNQWTQKIFGADPVNHGQKMKGAWWDFLPPDVDDDDDDRQPRRQWTFRIWMWGQDPVRDTDTFKTKTFPDGDPDDDDRPDDDDQVRIFIGGSNPDGDDNTPVRRCVVRVNDRRVVVSSVVVVVVVVVD

Sequence (341 aa):
MAVGLEKLMAVRDFTLCGVARYSFSTRIAPFVADTTLHYFVIRITFRSSDVTIRCSRPFRHPSKHAFASHLLKNMKRWHTALLLSAAFFAISNRSGAATQTSTSYPARMVQSSHPPYVASVANGRLVSITLPPQQLKLDMNAANSIASETGDFKPARYAFPDARVPQSLLSHLTGIYAYDRRRDVPIVSSGGDWVVAEYFRAGSHIPVSRFQLLGKQVRRQEQLDRDGRTVRIVEVGWARASATGESDGAELSALDEHPAWLRVFKVLPGGKRQLVALAWRKTRFTTAPDTYDEPKDGELAYGLPNGVVKWHSMREFARAENIDLDASSLAGSSRRQSARM

Secondary structure (DSSP, 8-state):
----SSTT---------SSS-EEEEEEEPPP-SSS----EEEEEEEETTEEEEEESS----TTHHHHHHHHHHHHHHHHHHHHHHHHGGGS-------------PPPEEEEEETTEEEEEEETTEEEEEEE-TTTTTTTSSTTT--B-TTSPBPPEEEE-TT---BGGGGGSGGGGGGS-EEEEEE--TTTS-EEEEEEE-TT-SSEEEEEEEETTEEEEEEEE-TTS-EEEEEEEEEE-TT--TT-TT----TTTTS-EEEEEEEEPTTS-EEEEEEEEESS--SSPPPTT-PPPGGGEEEE-TTS-EEESSHHHHHHHHT--TT-GGGGSTHHHHTT--